Protein AF-A0A812SFW6-F1 (afdb_monomer)

Foldseek 3Di:
DVVVVVVVVVVVVVVLVVLLVVLVVVLVVLCVVVVPVPLVCVLVVVLVVLLVVVLVCLVVDPPAAPVGPVVQDVLCDPVNVVVVPDPDDPVVSSVVSVVCVVVCVVVVPDRPDHSPCLQCVSSLSSLLSSLVSLLVSLVVVVVPCPPDDPPPPPPVSVVVNVVSVVVNVCSVCCSPVVSVVVVVVVCVVVVVVVVVVVVVVVVVVVVVVVVVVVVVPPDDDDDDDDDDDDDDDDDDDDDDDDDDDDDDDDDDDPPDDDDDDDDDDDDDDDPPVVVVVVVVVVVVVVVVVVVVVVVVVVVVVVVVVVVVVVVVVVVVVVVVVVVVVVD

pLDDT: mean 72.88, std 20.18, range [28.44, 98.19]

Structure (mmCIF, N/CA/C/O backbone):
data_AF-A0A812SFW6-F1
#
_entry.id   AF-A0A812SFW6-F1
#
loop_
_atom_site.group_PDB
_atom_site.id
_atom_site.type_symbol
_atom_site.label_atom_id
_atom_site.label_alt_id
_atom_site.label_comp_id
_atom_site.label_asym_id
_atom_site.label_entity_id
_atom_site.label_seq_id
_atom_site.pdbx_PDB_ins_code
_atom_site.Cartn_x
_atom_site.Cartn_y
_atom_site.Cartn_z
_atom_site.occupancy
_atom_site.B_iso_or_equiv
_atom_site.auth_seq_id
_atom_site.auth_comp_id
_atom_site.auth_asym_id
_atom_site.auth_atom_id
_atom_site.pdbx_PDB_model_num
ATOM 1 N N . CYS A 1 1 ? 31.802 -15.685 15.027 1.00 54.44 1 CYS A N 1
ATOM 2 C CA . CYS A 1 1 ? 30.682 -14.736 15.221 1.00 54.44 1 CYS A CA 1
ATOM 3 C C . CYS A 1 1 ? 29.589 -14.791 14.151 1.00 54.44 1 CYS A C 1
ATOM 5 O O . CYS A 1 1 ? 28.434 -14.808 14.537 1.00 54.44 1 CYS A O 1
ATOM 7 N N . PHE A 1 2 ? 29.881 -14.867 12.845 1.00 50.28 2 PHE A N 1
ATOM 8 C CA . PHE A 1 2 ? 28.844 -14.737 11.796 1.00 50.28 2 PHE A CA 1
ATOM 9 C C . PHE A 1 2 ? 27.741 -15.818 11.752 1.00 50.28 2 PHE A C 1
ATOM 11 O O . PHE A 1 2 ? 26.668 -15.566 11.216 1.00 50.28 2 PHE A O 1
ATOM 18 N N . ARG A 1 3 ? 27.956 -17.006 12.333 1.00 56.44 3 ARG A N 1
ATOM 19 C CA . ARG A 1 3 ? 26.978 -18.111 12.269 1.00 56.44 3 ARG A CA 1
ATOM 20 C C . ARG A 1 3 ? 25.732 -17.894 13.140 1.00 56.44 3 ARG A C 1
ATOM 22 O O . ARG A 1 3 ? 24.689 -18.441 12.814 1.00 56.44 3 ARG A O 1
ATOM 29 N N . TRP A 1 4 ? 25.833 -17.086 14.200 1.00 59.09 4 TRP A N 1
ATOM 30 C CA . TRP A 1 4 ? 24.703 -16.785 15.089 1.00 59.09 4 TRP A CA 1
ATOM 31 C C . TRP A 1 4 ? 23.734 -15.773 14.465 1.00 59.09 4 TRP A C 1
ATOM 33 O O . TRP A 1 4 ? 22.535 -16.022 14.467 1.00 59.09 4 TRP A O 1
ATOM 43 N N . LEU A 1 5 ? 24.241 -14.735 13.783 1.00 57.53 5 LEU A N 1
ATOM 44 C CA . LEU A 1 5 ? 23.380 -13.788 13.056 1.00 57.53 5 LEU A CA 1
ATOM 45 C C . LEU A 1 5 ? 22.559 -14.453 11.940 1.00 57.53 5 LEU A C 1
ATOM 47 O O . LEU A 1 5 ? 21.452 -14.015 11.655 1.00 57.53 5 LEU A O 1
ATOM 51 N N . SER A 1 6 ? 23.064 -15.521 11.314 1.00 65.69 6 SER A N 1
ATOM 52 C CA . SER A 1 6 ? 22.328 -16.203 10.242 1.00 65.69 6 SER A CA 1
ATOM 53 C C . SER A 1 6 ? 21.094 -16.966 10.738 1.00 65.69 6 SER A C 1
ATOM 55 O O . SER A 1 6 ? 20.189 -17.202 9.940 1.00 65.69 6 SER A O 1
ATOM 57 N N . SER A 1 7 ? 21.050 -17.369 12.014 1.00 76.00 7 SER A N 1
ATOM 58 C CA . SER A 1 7 ? 19.894 -18.080 12.578 1.00 76.00 7 SER A CA 1
ATOM 59 C C . SER A 1 7 ? 18.744 -17.120 12.898 1.00 76.00 7 SER A C 1
ATOM 61 O O . SER A 1 7 ? 17.580 -17.459 12.689 1.00 76.00 7 SER A O 1
ATOM 63 N N . ASP A 1 8 ? 19.064 -15.900 13.335 1.00 77.75 8 ASP A N 1
ATOM 64 C CA . ASP A 1 8 ? 18.063 -14.909 13.746 1.00 77.75 8 ASP A CA 1
ATOM 65 C C . ASP A 1 8 ? 17.298 -14.311 12.554 1.00 77.75 8 ASP A C 1
ATOM 67 O O . ASP A 1 8 ? 16.095 -14.056 12.644 1.00 77.75 8 ASP A O 1
ATOM 71 N N . VAL A 1 9 ? 17.955 -14.155 11.397 1.00 76.00 9 VAL A N 1
ATOM 72 C CA . VAL A 1 9 ? 17.322 -13.605 10.180 1.00 76.00 9 VAL A CA 1
ATOM 73 C C . VAL A 1 9 ? 16.215 -14.528 9.649 1.00 76.00 9 VAL A C 1
ATOM 75 O O . VAL A 1 9 ? 15.173 -14.053 9.186 1.00 76.00 9 VAL A O 1
ATOM 78 N N . GLY A 1 10 ? 16.403 -15.848 9.754 1.00 80.44 10 GLY A N 1
ATOM 79 C CA . GLY A 1 10 ? 15.396 -16.830 9.343 1.00 80.44 10 GLY A CA 1
ATOM 80 C C . GLY A 1 10 ? 14.146 -16.781 10.221 1.00 80.44 10 GLY A C 1
ATOM 81 O O . GLY A 1 10 ? 13.030 -16.745 9.707 1.00 80.44 10 GLY A O 1
ATOM 82 N N . PHE A 1 11 ? 14.328 -16.705 11.542 1.00 85.19 11 PHE A N 1
ATOM 83 C CA . PHE A 1 11 ? 13.218 -16.622 12.491 1.00 85.19 11 PHE A CA 1
ATOM 84 C C . PHE A 1 11 ? 12.404 -15.331 12.330 1.00 85.19 11 PHE A C 1
ATOM 86 O O . PHE A 1 11 ? 11.176 -15.385 12.276 1.00 85.19 11 PHE A O 1
ATOM 93 N N . MET A 1 12 ? 13.071 -14.182 12.173 1.00 79.94 12 MET A N 1
ATOM 94 C CA . MET A 1 12 ? 12.387 -12.903 11.944 1.00 79.94 12 MET A CA 1
ATOM 95 C C . MET A 1 12 ? 11.563 -12.910 10.654 1.00 79.94 12 MET A C 1
ATOM 97 O O . MET A 1 12 ? 10.435 -12.421 10.647 1.00 79.94 12 MET A O 1
ATOM 101 N N . SER A 1 13 ? 12.090 -13.510 9.583 1.00 78.25 13 SER A N 1
ATOM 102 C CA . SER A 1 13 ? 11.366 -13.636 8.312 1.00 78.25 13 SER A CA 1
ATOM 103 C C . SER A 1 13 ? 10.102 -14.489 8.467 1.00 78.25 13 SER A C 1
ATOM 105 O O . SER A 1 13 ? 9.033 -14.079 8.026 1.00 78.25 13 SER A O 1
ATOM 107 N N . LEU A 1 14 ? 10.193 -15.622 9.175 1.00 83.62 14 LEU A N 1
ATOM 108 C CA . LEU A 1 14 ? 9.039 -16.486 9.457 1.00 83.62 14 LEU A CA 1
ATOM 109 C C . LEU A 1 14 ? 7.979 -15.789 10.318 1.00 83.62 14 LEU A C 1
ATOM 111 O O . LEU A 1 14 ? 6.783 -15.965 10.085 1.00 83.62 14 LEU A O 1
ATOM 115 N N . LEU A 1 15 ? 8.399 -14.990 11.304 1.00 85.31 15 LEU A N 1
ATOM 116 C CA . LEU A 1 15 ? 7.479 -14.190 12.112 1.00 85.31 15 LEU A CA 1
ATOM 117 C C . LEU A 1 15 ? 6.770 -13.125 11.275 1.00 85.31 15 LEU A C 1
ATOM 119 O O . LEU A 1 15 ? 5.558 -12.974 11.393 1.00 85.31 15 LEU A O 1
ATOM 123 N N . LEU A 1 16 ? 7.499 -12.409 10.418 1.00 81.12 16 LEU A N 1
ATOM 124 C CA . LEU A 1 16 ? 6.936 -11.398 9.519 1.00 81.12 16 LEU A CA 1
ATOM 125 C C . LEU A 1 16 ? 5.920 -12.001 8.545 1.00 81.12 16 LEU A C 1
ATOM 127 O O . LEU A 1 16 ? 4.848 -11.424 8.356 1.00 81.12 16 LEU A O 1
ATOM 131 N N . GLU A 1 17 ? 6.230 -13.163 7.969 1.00 82.62 17 GLU A N 1
ATOM 132 C CA . GLU A 1 17 ? 5.304 -13.923 7.122 1.00 82.62 17 GLU A CA 1
ATOM 133 C C . GLU A 1 17 ? 4.052 -14.325 7.912 1.00 82.62 17 GLU A C 1
ATOM 135 O O . GLU A 1 17 ? 2.937 -14.010 7.504 1.00 82.62 17 GLU A O 1
ATOM 140 N N . SER A 1 18 ? 4.232 -14.902 9.104 1.00 85.81 18 SER A N 1
ATOM 141 C CA . SER A 1 18 ? 3.118 -15.334 9.959 1.00 85.81 18 SER A CA 1
ATOM 142 C C . SER A 1 18 ? 2.209 -14.170 10.364 1.00 85.81 18 SER A C 1
ATOM 144 O O . SER A 1 18 ? 0.987 -14.286 10.337 1.00 85.81 18 SER A O 1
ATOM 146 N N . ILE A 1 19 ? 2.789 -13.024 10.726 1.00 85.31 19 ILE A N 1
ATOM 147 C CA . ILE A 1 19 ? 2.032 -11.822 11.089 1.00 85.31 19 ILE A CA 1
ATOM 148 C C . ILE A 1 19 ? 1.259 -11.290 9.883 1.00 85.31 19 ILE A C 1
ATOM 150 O O . ILE A 1 19 ? 0.089 -10.937 10.021 1.00 85.31 19 ILE A O 1
ATOM 154 N N . THR A 1 20 ? 1.903 -11.244 8.715 1.00 84.69 20 THR A N 1
ATOM 155 C CA . THR A 1 20 ? 1.286 -10.774 7.466 1.00 84.69 20 THR A CA 1
ATOM 156 C C . THR A 1 20 ? 0.088 -11.639 7.074 1.00 84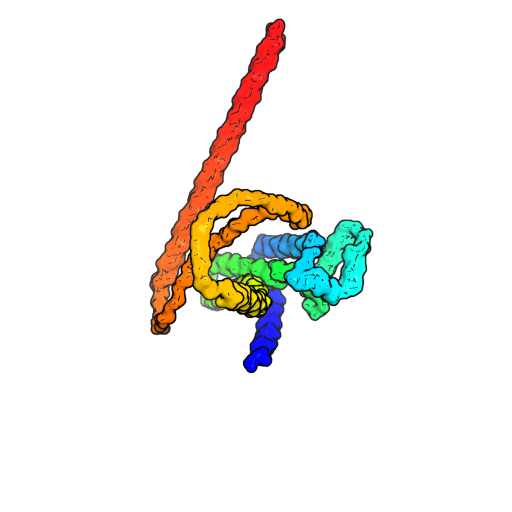.69 20 THR A C 1
ATOM 158 O O . THR A 1 20 ? -0.888 -11.106 6.556 1.00 84.69 20 THR A O 1
ATOM 161 N N . ASP A 1 21 ? 0.110 -12.936 7.385 1.00 85.38 21 ASP A N 1
ATOM 162 C CA . ASP A 1 21 ? -1.004 -13.852 7.118 1.00 85.38 21 ASP A CA 1
ATOM 163 C C . ASP A 1 21 ? -2.145 -13.732 8.148 1.00 85.38 21 ASP A C 1
ATOM 165 O O . ASP A 1 21 ? -3.320 -13.884 7.807 1.00 85.38 21 ASP A O 1
ATOM 169 N N . ILE A 1 22 ? -1.831 -13.430 9.413 1.00 87.50 22 ILE A N 1
ATOM 170 C CA . ILE A 1 22 ? -2.829 -13.287 10.489 1.00 87.50 22 ILE A CA 1
ATOM 171 C C . ILE A 1 22 ? -3.571 -11.943 10.399 1.00 87.50 22 ILE A C 1
ATOM 173 O O . ILE A 1 22 ? -4.757 -11.853 10.731 1.00 87.50 22 ILE A O 1
ATOM 177 N N . LEU A 1 23 ? -2.895 -10.889 9.938 1.00 88.69 23 LEU A N 1
ATOM 178 C CA . LEU A 1 23 ? -3.424 -9.524 9.910 1.00 88.69 23 LEU A CA 1
ATOM 179 C C . LEU A 1 23 ? -4.750 -9.370 9.129 1.00 88.69 23 LEU A C 1
ATOM 181 O O . LEU A 1 23 ? -5.683 -8.768 9.669 1.00 88.69 23 LEU A O 1
ATOM 185 N N . PRO A 1 24 ? -4.891 -9.912 7.900 1.00 89.06 24 PRO A N 1
ATOM 186 C CA . PRO A 1 24 ? -6.129 -9.827 7.132 1.00 89.06 24 PRO A CA 1
ATOM 187 C C . PRO A 1 24 ? -7.282 -10.550 7.829 1.00 89.06 24 PRO A C 1
ATOM 189 O O . PRO A 1 24 ? -8.401 -10.044 7.838 1.00 89.06 24 PRO A O 1
ATOM 192 N N . ILE A 1 25 ? -7.010 -11.696 8.467 1.00 90.19 25 ILE A N 1
ATOM 193 C CA . ILE A 1 25 ? -8.013 -12.485 9.199 1.00 90.19 25 ILE A CA 1
ATOM 194 C C . ILE A 1 25 ? -8.548 -11.678 10.387 1.00 90.19 25 ILE A C 1
ATOM 196 O O . ILE A 1 25 ? -9.761 -11.584 10.581 1.00 90.19 25 ILE A O 1
ATOM 200 N N . LEU A 1 26 ? -7.652 -11.039 11.148 1.00 89.44 26 LEU A N 1
ATOM 201 C CA . LEU A 1 26 ? -8.033 -10.145 12.243 1.00 89.44 26 LEU A CA 1
ATOM 202 C C . LEU A 1 26 ? -8.845 -8.945 11.744 1.00 89.44 26 LEU A C 1
ATOM 204 O O . LEU A 1 26 ? -9.837 -8.575 12.372 1.00 89.44 26 LEU A O 1
ATOM 208 N N . CYS A 1 27 ? -8.458 -8.360 10.607 1.00 90.75 27 CYS A N 1
ATOM 209 C CA . CYS A 1 27 ? -9.175 -7.244 9.994 1.00 90.75 27 CYS A CA 1
ATOM 210 C C . CYS A 1 27 ? -10.600 -7.633 9.591 1.00 90.75 27 CYS A C 1
ATOM 212 O O . CYS A 1 27 ? -11.548 -6.964 9.997 1.00 90.75 27 CYS A O 1
ATOM 214 N N . VAL A 1 28 ? -10.767 -8.755 8.886 1.00 90.31 28 VAL A N 1
ATOM 215 C CA . VAL A 1 28 ? -12.083 -9.294 8.513 1.00 90.31 28 VAL A CA 1
ATOM 216 C C . VAL A 1 28 ? -12.936 -9.545 9.755 1.00 90.31 28 VAL A C 1
ATOM 218 O O . VAL A 1 28 ? -14.089 -9.123 9.796 1.00 90.31 28 VAL A O 1
ATOM 221 N N . GLY A 1 29 ? -12.376 -10.182 10.789 1.00 89.94 29 GLY A N 1
ATOM 222 C CA . GLY A 1 29 ? -13.100 -10.472 12.029 1.00 89.94 29 GLY A CA 1
ATOM 223 C C . GLY A 1 29 ? -13.571 -9.214 12.767 1.00 89.94 29 GLY A C 1
ATOM 224 O O . GLY A 1 29 ? -14.703 -9.170 13.254 1.00 89.94 29 GLY A O 1
ATOM 225 N N . LEU A 1 30 ? -12.735 -8.171 12.819 1.00 88.31 30 LEU A N 1
ATOM 226 C CA . LEU A 1 30 ? -13.084 -6.891 13.444 1.00 88.31 30 LEU A CA 1
ATOM 227 C C . LEU A 1 30 ? -14.126 -6.114 12.639 1.00 88.31 30 LEU A C 1
ATOM 229 O O . LEU A 1 30 ? -15.087 -5.614 13.219 1.00 88.31 30 LEU A O 1
ATOM 233 N N . ILE A 1 31 ? -13.975 -6.058 11.317 1.00 89.88 31 ILE A N 1
ATOM 234 C CA . ILE A 1 31 ? -14.937 -5.405 10.423 1.00 89.88 31 ILE A CA 1
ATOM 235 C C . ILE A 1 31 ? -16.295 -6.110 10.488 1.00 89.88 31 ILE A C 1
ATOM 237 O O . ILE A 1 31 ? -17.324 -5.449 10.608 1.00 89.88 31 ILE A O 1
ATOM 241 N N . TRP A 1 32 ? -16.304 -7.447 10.495 1.00 92.25 32 TRP A N 1
ATOM 242 C CA . TRP A 1 32 ? -17.525 -8.233 10.664 1.00 92.25 32 TRP A CA 1
ATOM 243 C C . TRP A 1 32 ? -18.218 -7.924 11.993 1.00 92.25 32 TRP A C 1
ATOM 245 O O . TRP A 1 32 ? -19.435 -7.762 12.030 1.00 92.25 32 TRP A O 1
ATOM 255 N N . ARG A 1 33 ? -17.455 -7.806 13.090 1.00 88.12 33 ARG A N 1
ATOM 256 C CA . ARG A 1 33 ? -18.008 -7.423 14.398 1.00 88.12 33 ARG A CA 1
ATOM 257 C C . ARG A 1 33 ? -18.564 -6.004 14.429 1.00 88.12 33 ARG A C 1
ATOM 259 O O . ARG A 1 33 ? -19.560 -5.777 15.106 1.00 88.12 33 ARG A O 1
ATOM 266 N N . LEU A 1 34 ? -17.917 -5.068 13.740 1.00 89.75 34 LEU A N 1
ATOM 267 C CA . LEU A 1 34 ? -18.361 -3.677 13.655 1.00 89.75 34 LEU A CA 1
ATOM 268 C C . LEU A 1 34 ? -19.596 -3.505 12.764 1.00 89.75 34 LEU A C 1
ATOM 270 O O . LEU A 1 34 ? -20.343 -2.549 12.947 1.00 89.75 34 LEU A O 1
ATOM 274 N N . GLY A 1 35 ? -19.807 -4.408 11.801 1.00 92.94 35 GLY A N 1
ATOM 275 C CA . GLY A 1 35 ? -20.884 -4.293 10.817 1.00 92.94 35 GLY A CA 1
ATOM 276 C C . GLY A 1 35 ? -20.708 -3.111 9.856 1.00 92.94 35 GLY A C 1
ATOM 277 O O . GLY A 1 35 ? -21.648 -2.753 9.149 1.00 92.94 35 GLY A O 1
ATOM 278 N N . ASP A 1 36 ? -19.521 -2.496 9.816 1.00 92.19 36 ASP A N 1
ATOM 279 C CA . ASP A 1 36 ? -19.244 -1.340 8.968 1.00 92.19 36 ASP A CA 1
ATOM 280 C C . ASP A 1 36 ? -18.756 -1.782 7.579 1.00 92.19 36 ASP A C 1
ATOM 282 O O . ASP A 1 36 ? -17.567 -1.997 7.322 1.00 92.19 36 ASP A O 1
ATOM 286 N N . ILE A 1 37 ? -19.713 -1.903 6.657 1.00 93.69 37 ILE A N 1
ATOM 287 C CA . ILE A 1 37 ? -19.469 -2.251 5.250 1.00 93.69 37 ILE A CA 1
ATOM 288 C C . ILE A 1 37 ? -18.614 -1.180 4.552 1.00 93.69 37 ILE A C 1
ATOM 290 O O . ILE A 1 37 ? -17.894 -1.485 3.599 1.00 93.69 37 ILE A O 1
ATOM 294 N N . ARG A 1 38 ? -18.651 0.078 5.010 1.00 94.25 38 ARG A N 1
ATOM 295 C CA . ARG A 1 38 ? -17.904 1.166 4.374 1.00 94.25 38 ARG A CA 1
ATOM 296 C C . ARG A 1 38 ? -16.406 0.982 4.576 1.00 94.25 38 ARG A C 1
ATOM 298 O O . ARG A 1 38 ? -15.664 1.110 3.602 1.00 94.25 38 ARG A O 1
ATOM 305 N N . LEU A 1 39 ? -15.985 0.636 5.794 1.00 93.12 39 LEU A N 1
ATOM 306 C CA . LEU A 1 39 ? -14.581 0.357 6.095 1.00 93.12 39 LEU A CA 1
ATOM 307 C C . LEU A 1 39 ? -14.078 -0.832 5.264 1.00 93.12 39 LEU A C 1
ATOM 309 O O . LEU A 1 39 ? -13.033 -0.734 4.627 1.00 93.12 39 LEU A O 1
ATOM 313 N N . TRP A 1 40 ? -14.873 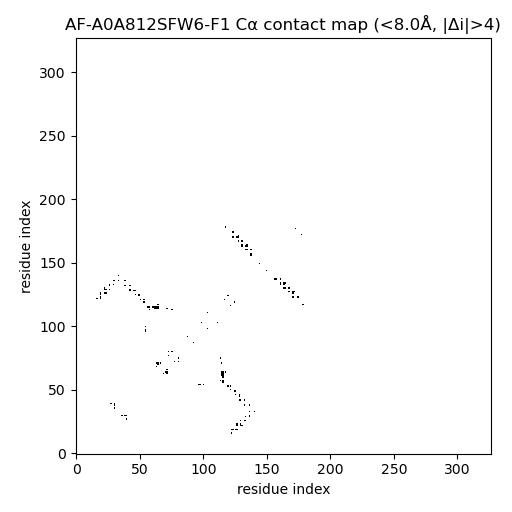-1.906 5.163 1.00 93.44 40 TRP A N 1
ATOM 314 C CA . TRP A 1 40 ? -14.557 -3.056 4.307 1.00 93.44 40 TRP A CA 1
ATOM 315 C C . TRP A 1 40 ? -14.299 -2.657 2.853 1.00 93.44 40 TRP A C 1
ATOM 317 O O . TRP A 1 40 ? -13.267 -3.012 2.277 1.00 93.44 40 TRP A O 1
ATOM 327 N N . CYS A 1 41 ? -15.227 -1.909 2.253 1.00 95.38 41 CYS A N 1
ATOM 328 C CA . CYS A 1 41 ? -15.122 -1.468 0.866 1.00 95.38 41 CYS A CA 1
ATOM 329 C C . CYS A 1 41 ? -13.908 -0.559 0.653 1.00 95.38 41 CYS A C 1
ATOM 331 O O . CYS A 1 41 ? -13.220 -0.697 -0.352 1.00 95.38 41 CYS A O 1
ATOM 333 N N . GLN A 1 42 ? -13.605 0.339 1.595 1.00 95.06 42 GLN A N 1
ATOM 334 C CA . GLN A 1 42 ? -12.432 1.211 1.506 1.00 95.06 42 GLN A CA 1
ATOM 335 C C . GLN A 1 42 ? -11.124 0.416 1.560 1.00 95.06 42 GLN A C 1
ATOM 337 O O . GLN A 1 42 ? -10.270 0.593 0.690 1.00 95.06 42 GLN A O 1
ATOM 342 N N . THR A 1 43 ? -10.984 -0.496 2.526 1.00 93.88 43 THR A N 1
ATOM 343 C CA . THR A 1 43 ? -9.799 -1.353 2.677 1.00 93.88 43 THR A CA 1
ATOM 344 C C . THR A 1 43 ? -9.605 -2.251 1.457 1.00 93.88 43 THR A C 1
ATOM 346 O O . THR A 1 43 ? -8.515 -2.307 0.890 1.00 93.88 43 THR A O 1
ATOM 349 N N . THR A 1 44 ? -10.663 -2.927 1.004 1.00 90.94 44 THR A N 1
ATOM 350 C CA . THR A 1 44 ? -10.594 -3.828 -0.159 1.00 90.94 44 THR A CA 1
ATOM 351 C C . THR A 1 44 ? -10.323 -3.078 -1.457 1.00 90.94 44 THR A C 1
ATOM 353 O O . THR A 1 44 ? -9.492 -3.523 -2.246 1.00 90.94 44 THR A O 1
ATOM 356 N N . PHE A 1 45 ? -10.944 -1.914 -1.662 1.00 91.88 45 PHE A N 1
ATOM 357 C CA . PHE A 1 45 ? -10.693 -1.076 -2.832 1.00 91.88 45 PHE A CA 1
ATOM 358 C C . PHE A 1 45 ? -9.255 -0.548 -2.858 1.00 91.88 45 PHE A C 1
ATOM 360 O O . PHE A 1 45 ? -8.581 -0.644 -3.883 1.00 91.88 45 PHE A O 1
ATOM 367 N N . ALA A 1 46 ? -8.745 -0.054 -1.727 1.00 93.50 46 ALA A N 1
ATOM 368 C CA . ALA A 1 46 ? -7.358 0.389 -1.624 1.00 93.50 46 ALA A CA 1
ATOM 369 C C . ALA A 1 46 ? -6.369 -0.776 -1.827 1.00 93.50 46 ALA A C 1
ATOM 371 O O . ALA A 1 46 ? -5.359 -0.612 -2.511 1.00 93.50 46 ALA A O 1
ATOM 372 N N . GLY A 1 47 ? -6.683 -1.971 -1.315 1.00 90.00 47 GLY A N 1
ATOM 373 C CA . GLY A 1 47 ? -5.892 -3.182 -1.548 1.00 90.00 47 GLY A CA 1
ATOM 374 C C . GLY A 1 47 ? -5.862 -3.584 -3.023 1.00 90.00 47 GLY A C 1
ATOM 375 O O . GLY A 1 47 ? -4.792 -3.858 -3.565 1.00 90.00 47 GLY A O 1
ATOM 376 N N . ALA A 1 48 ? -7.012 -3.547 -3.699 1.00 88.25 48 ALA A N 1
ATOM 377 C CA . ALA A 1 48 ? -7.113 -3.813 -5.132 1.00 88.25 48 ALA A CA 1
ATOM 378 C C . ALA A 1 48 ? -6.312 -2.797 -5.960 1.00 88.25 48 ALA A C 1
ATOM 380 O O . ALA A 1 48 ? -5.603 -3.181 -6.894 1.00 88.25 48 ALA A O 1
ATOM 381 N N . LEU A 1 49 ? -6.363 -1.512 -5.592 1.00 87.38 49 LEU A N 1
ATOM 382 C CA . LEU A 1 49 ? -5.589 -0.463 -6.253 1.00 87.38 49 LEU A CA 1
ATOM 383 C C . LEU A 1 49 ? -4.079 -0.674 -6.071 1.00 87.38 49 LEU A C 1
ATOM 385 O O . LEU A 1 49 ? -3.338 -0.594 -7.047 1.00 87.38 49 LEU A O 1
ATOM 389 N N . LEU A 1 50 ? -3.621 -1.001 -4.856 1.00 87.06 50 LEU A N 1
ATOM 390 C CA . LEU A 1 50 ? -2.210 -1.303 -4.587 1.00 87.06 50 LEU A CA 1
ATOM 391 C C . LEU A 1 50 ? -1.720 -2.523 -5.371 1.00 87.06 50 LEU A C 1
ATOM 393 O O . LEU A 1 50 ? -0.628 -2.484 -5.932 1.00 87.06 50 LEU A O 1
ATOM 397 N N . MET A 1 51 ? -2.529 -3.580 -5.455 1.00 83.06 51 MET A N 1
ATOM 398 C CA . MET A 1 51 ? -2.195 -4.771 -6.242 1.00 83.06 51 MET A CA 1
ATOM 399 C C . MET A 1 51 ? -2.139 -4.479 -7.737 1.00 83.06 51 MET A C 1
ATOM 401 O O . MET A 1 51 ? -1.220 -4.921 -8.421 1.00 83.06 51 MET A O 1
ATOM 405 N N . THR A 1 52 ? -3.072 -3.672 -8.238 1.00 82.19 52 THR A N 1
ATOM 406 C CA . THR A 1 52 ? -3.082 -3.249 -9.642 1.00 82.19 52 THR A CA 1
ATOM 407 C C . THR A 1 52 ? -1.857 -2.397 -9.962 1.00 82.19 52 THR A C 1
ATOM 409 O O . THR A 1 52 ? -1.186 -2.636 -10.962 1.00 82.19 52 THR A O 1
ATOM 412 N N . LEU A 1 53 ? -1.513 -1.442 -9.091 1.00 81.94 53 LEU A N 1
ATOM 413 C CA . LEU A 1 53 ? -0.306 -0.626 -9.228 1.00 81.94 53 LEU A CA 1
ATOM 414 C C . LEU A 1 53 ? 0.961 -1.481 -9.164 1.00 81.94 53 LEU A C 1
ATOM 416 O O . LEU A 1 53 ? 1.861 -1.275 -9.971 1.00 81.94 53 LEU A O 1
ATOM 420 N N . LYS A 1 54 ? 1.026 -2.470 -8.266 1.00 81.69 54 LYS A N 1
ATOM 421 C CA . LYS A 1 54 ? 2.147 -3.416 -8.195 1.00 81.69 54 LYS A CA 1
ATOM 422 C C . LYS A 1 54 ? 2.276 -4.224 -9.485 1.00 81.69 54 LYS A C 1
ATOM 424 O O . LYS A 1 54 ? 3.380 -4.324 -10.014 1.00 81.69 54 LYS A O 1
ATOM 429 N N . GLY A 1 55 ? 1.169 -4.748 -10.011 1.00 77.88 55 GLY A N 1
ATOM 430 C CA . GLY A 1 55 ? 1.145 -5.461 -11.288 1.00 77.88 55 GLY A CA 1
ATOM 431 C C . GLY A 1 55 ? 1.585 -4.568 -12.449 1.00 77.88 55 GLY A C 1
ATOM 432 O O . GLY A 1 55 ? 2.428 -4.966 -13.250 1.00 77.88 55 GLY A O 1
ATOM 433 N N . PHE A 1 56 ? 1.096 -3.325 -12.491 1.00 80.31 56 PHE A N 1
ATOM 434 C CA . PHE A 1 56 ? 1.483 -2.341 -13.500 1.00 80.31 56 PHE A CA 1
ATOM 435 C C . PHE A 1 56 ? 2.966 -1.980 -13.417 1.00 80.31 56 PHE A C 1
ATOM 437 O O . PHE A 1 56 ? 3.637 -1.962 -14.442 1.00 80.31 56 PHE A O 1
ATOM 444 N N . VAL A 1 57 ? 3.501 -1.741 -12.216 1.00 79.12 57 VAL A N 1
ATOM 445 C CA . VAL A 1 57 ? 4.936 -1.505 -12.014 1.00 79.12 57 VAL A CA 1
ATOM 446 C C . VAL A 1 57 ? 5.717 -2.736 -12.452 1.00 79.12 57 VAL A C 1
ATOM 448 O O . VAL A 1 57 ? 6.618 -2.607 -13.264 1.00 79.12 57 VAL A O 1
ATOM 451 N N . SER A 1 58 ? 5.329 -3.941 -12.033 1.00 72.88 58 SER A N 1
ATOM 452 C CA . SER A 1 58 ? 6.002 -5.172 -12.458 1.00 72.88 58 SER A CA 1
ATOM 453 C C . SER A 1 58 ? 5.997 -5.371 -13.977 1.00 72.88 58 SER A C 1
ATOM 455 O O . SER A 1 58 ? 6.927 -5.976 -14.505 1.00 72.88 58 SER A O 1
ATOM 457 N N . TRP A 1 59 ? 4.964 -4.893 -14.672 1.00 74.69 59 TRP A N 1
ATOM 458 C CA . TRP A 1 59 ? 4.868 -4.945 -16.128 1.00 74.69 59 TRP A CA 1
ATOM 459 C C . TRP A 1 59 ? 5.708 -3.855 -16.807 1.00 74.69 59 TRP A C 1
ATOM 461 O O . TRP A 1 59 ? 6.519 -4.151 -17.681 1.00 74.69 59 TRP A O 1
ATOM 471 N N . ALA A 1 60 ? 5.549 -2.601 -16.382 1.00 73.38 60 ALA A N 1
ATOM 472 C CA . ALA A 1 60 ? 6.232 -1.444 -16.956 1.00 73.38 60 ALA A CA 1
ATOM 473 C C . ALA A 1 60 ? 7.736 -1.440 -16.647 1.00 73.38 60 ALA A C 1
ATOM 475 O O . ALA A 1 60 ? 8.543 -0.939 -17.429 1.00 73.38 60 ALA A O 1
ATOM 476 N N . THR A 1 61 ? 8.124 -2.006 -15.505 1.00 62.94 61 THR A N 1
ATOM 477 C CA . THR A 1 61 ? 9.503 -2.070 -15.043 1.00 62.94 61 THR A CA 1
ATOM 478 C C . THR A 1 61 ? 10.015 -3.501 -15.108 1.00 62.94 61 THR A C 1
ATOM 480 O O . THR A 1 61 ? 10.238 -4.148 -14.085 1.00 62.94 61 THR A O 1
ATOM 483 N N . VAL A 1 62 ? 10.372 -3.954 -16.312 1.00 64.06 62 VAL A N 1
ATOM 484 C CA . VAL A 1 62 ? 11.500 -4.895 -16.461 1.00 64.06 62 VAL A CA 1
ATOM 485 C C . VAL A 1 62 ? 12.796 -4.119 -16.174 1.00 64.06 62 VAL A C 1
ATOM 487 O O . VAL A 1 62 ? 13.698 -4.007 -17.000 1.00 64.06 62 VAL A O 1
ATOM 490 N N . VAL A 1 63 ? 12.854 -3.467 -15.013 1.00 62.22 63 VAL A N 1
ATOM 491 C CA . VAL A 1 63 ? 14.020 -2.717 -14.570 1.00 62.22 63 VAL A CA 1
ATOM 492 C C . VAL A 1 63 ? 14.955 -3.740 -13.942 1.00 62.22 63 VAL A C 1
ATOM 494 O O . VAL A 1 63 ? 14.520 -4.525 -13.092 1.00 62.22 63 VAL A O 1
ATOM 497 N N . PRO A 1 64 ? 16.218 -3.804 -14.388 1.00 63.44 64 PRO A N 1
ATOM 498 C CA . PRO A 1 64 ? 17.183 -4.687 -13.766 1.00 63.44 64 PRO A CA 1
ATOM 499 C C . PRO A 1 64 ? 17.286 -4.337 -12.279 1.00 63.44 64 PRO A C 1
ATOM 501 O O . PRO A 1 64 ? 17.402 -3.167 -11.920 1.00 63.44 64 PRO A O 1
ATOM 504 N N . ASP A 1 65 ? 17.239 -5.367 -11.434 1.00 67.62 65 ASP A N 1
ATOM 505 C CA . ASP A 1 65 ? 17.508 -5.259 -9.998 1.00 67.62 65 ASP A CA 1
ATOM 506 C C . ASP A 1 65 ? 18.861 -4.547 -9.770 1.00 67.62 65 ASP A C 1
ATOM 508 O O . ASP A 1 65 ? 19.690 -4.470 -10.682 1.00 67.62 65 ASP A O 1
ATOM 512 N N . ALA A 1 66 ? 19.149 -4.078 -8.555 1.00 71.69 66 ALA A N 1
ATOM 513 C CA . ALA A 1 66 ? 20.444 -3.468 -8.225 1.00 71.69 66 ALA A CA 1
ATOM 514 C C . ALA A 1 66 ? 21.635 -4.407 -8.529 1.00 71.69 66 ALA A C 1
ATOM 516 O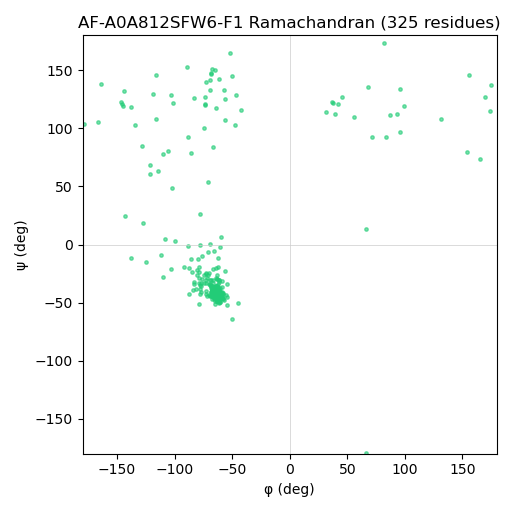 O . ALA A 1 66 ? 22.750 -3.958 -8.781 1.00 71.69 66 ALA A O 1
ATOM 517 N N . GLN A 1 67 ? 21.380 -5.718 -8.576 1.00 75.44 67 GLN A N 1
ATOM 518 C CA . GLN A 1 67 ? 22.331 -6.765 -8.972 1.00 75.44 67 GLN A CA 1
ATOM 519 C C . GLN A 1 67 ? 22.534 -6.886 -10.500 1.00 75.44 67 GLN A C 1
ATOM 521 O O . GLN A 1 67 ? 23.299 -7.728 -10.975 1.00 75.44 67 GLN A O 1
ATOM 526 N N . GLY A 1 68 ? 21.850 -6.059 -11.289 1.00 81.62 68 GLY A N 1
ATOM 527 C CA . GLY A 1 68 ? 21.913 -6.018 -12.742 1.00 81.62 68 GLY A CA 1
ATOM 528 C C . GLY A 1 68 ? 21.044 -7.063 -13.450 1.00 81.62 68 GLY A C 1
ATOM 529 O O . GLY A 1 68 ? 20.456 -7.976 -12.865 1.00 81.62 68 GLY A O 1
ATOM 530 N N . TRP A 1 69 ? 20.987 -6.945 -14.779 1.00 82.38 69 TRP A N 1
ATOM 531 C CA . TRP A 1 69 ? 20.152 -7.796 -15.636 1.00 82.38 69 TRP A CA 1
ATOM 532 C C . TRP A 1 69 ? 20.562 -9.274 -15.614 1.00 82.38 69 TRP A C 1
ATOM 534 O O . TRP A 1 69 ? 19.720 -10.150 -15.781 1.00 82.38 69 TRP A O 1
ATOM 544 N N . LYS A 1 70 ? 21.847 -9.571 -15.379 1.00 86.75 70 LYS A N 1
ATOM 545 C CA . LYS A 1 70 ? 22.360 -10.949 -15.359 1.00 86.75 70 LYS A CA 1
ATOM 546 C C . LYS A 1 70 ? 21.760 -11.761 -14.208 1.00 86.75 70 LYS A C 1
ATOM 548 O O . LYS A 1 70 ? 21.170 -12.803 -14.462 1.00 86.75 70 LYS A O 1
ATOM 553 N N . ALA A 1 71 ? 21.812 -11.232 -12.984 1.00 82.94 71 ALA A N 1
ATOM 554 C CA . ALA A 1 71 ? 21.191 -11.867 -11.823 1.00 82.94 71 ALA A CA 1
ATOM 555 C C . ALA A 1 71 ? 19.673 -12.015 -12.006 1.00 82.94 71 ALA A C 1
ATOM 557 O O . ALA A 1 71 ? 19.096 -13.037 -11.640 1.00 82.94 71 ALA A O 1
ATOM 558 N N . CYS A 1 72 ? 19.027 -11.024 -12.632 1.00 81.44 72 CYS A N 1
ATOM 559 C CA . CYS A 1 72 ? 17.607 -11.115 -12.949 1.00 81.44 72 CYS A CA 1
ATOM 560 C C . CYS A 1 72 ? 17.295 -12.274 -13.912 1.00 81.44 72 CYS A C 1
ATOM 562 O O . CYS A 1 72 ? 16.400 -13.067 -13.630 1.00 81.44 72 CYS A O 1
ATOM 564 N N . LYS A 1 73 ? 18.061 -12.431 -15.003 1.00 85.56 73 LYS A N 1
ATOM 565 C CA . LYS A 1 73 ? 17.911 -13.564 -15.934 1.00 85.56 73 LYS A CA 1
ATOM 566 C C . LYS A 1 73 ? 18.109 -14.911 -15.252 1.00 85.56 73 LYS A C 1
ATOM 568 O O . LYS A 1 73 ? 17.319 -15.821 -15.486 1.00 85.56 73 LYS A O 1
ATOM 573 N N . ASP A 1 74 ? 19.136 -15.018 -14.413 1.00 87.75 74 ASP A N 1
ATOM 574 C CA . ASP A 1 74 ? 19.454 -16.261 -13.708 1.00 87.75 74 ASP A CA 1
ATOM 575 C C . ASP A 1 74 ? 18.307 -16.671 -12.766 1.00 87.75 74 ASP A C 1
ATOM 577 O O . ASP A 1 74 ? 18.005 -17.856 -12.634 1.00 87.75 74 ASP A O 1
ATOM 581 N N . ARG A 1 75 ? 17.604 -15.696 -12.170 1.00 81.25 75 ARG A N 1
ATOM 582 C CA . ARG A 1 75 ? 16.423 -15.930 -11.318 1.00 81.25 75 ARG A CA 1
ATOM 583 C C . ARG A 1 75 ? 15.148 -16.220 -12.107 1.00 81.25 75 ARG A C 1
ATOM 585 O O . ARG A 1 75 ? 14.352 -17.046 -11.671 1.00 81.25 75 ARG A O 1
ATOM 592 N N . LEU A 1 76 ? 14.944 -15.539 -13.236 1.00 82.25 76 LEU A N 1
ATOM 593 C CA . LEU A 1 76 ? 13.785 -15.748 -14.111 1.00 82.25 76 LEU A CA 1
ATOM 594 C C . LEU A 1 76 ? 13.813 -17.133 -14.771 1.00 82.25 76 LEU A C 1
ATOM 596 O O . LEU A 1 76 ? 12.764 -17.705 -15.071 1.00 82.25 76 LEU A O 1
ATOM 600 N N . GLY A 1 77 ? 15.016 -17.657 -15.011 1.00 89.38 77 GLY A N 1
ATOM 601 C CA . GLY A 1 77 ? 15.220 -18.879 -15.771 1.00 89.38 77 GLY A CA 1
ATOM 602 C C . GLY A 1 77 ? 14.816 -18.731 -17.242 1.00 89.38 77 GLY A C 1
ATOM 603 O O . GLY A 1 77 ? 14.379 -17.678 -17.714 1.00 89.38 77 GLY A O 1
ATOM 604 N N . ILE A 1 78 ? 14.975 -19.821 -17.991 1.00 89.31 78 ILE A N 1
ATOM 605 C CA . ILE A 1 78 ? 14.680 -19.855 -19.431 1.00 89.31 78 ILE A CA 1
ATOM 606 C C . ILE A 1 78 ? 13.173 -19.697 -19.682 1.00 89.31 78 ILE A C 1
ATOM 608 O O . ILE A 1 78 ? 12.779 -18.983 -20.603 1.00 89.31 78 ILE A O 1
ATOM 612 N N . ASP A 1 79 ? 12.334 -20.298 -18.835 1.00 85.12 79 ASP A N 1
ATOM 613 C CA . ASP A 1 79 ? 10.874 -20.250 -18.974 1.00 85.12 79 ASP A CA 1
ATOM 614 C C . ASP A 1 79 ? 10.319 -18.836 -18.773 1.00 85.12 79 ASP A C 1
ATOM 616 O O . ASP A 1 79 ? 9.498 -18.376 -19.567 1.00 85.12 79 ASP A O 1
ATOM 620 N N . GLY A 1 80 ? 10.806 -18.114 -17.756 1.00 82.38 80 GLY A N 1
ATOM 621 C CA . GLY A 1 80 ? 10.412 -16.726 -17.520 1.00 82.38 80 GLY A CA 1
ATOM 622 C C . GLY A 1 80 ? 10.857 -15.813 -18.661 1.00 82.38 80 GLY A C 1
ATOM 623 O O . GLY A 1 80 ? 10.090 -14.977 -19.127 1.00 82.38 80 GLY A O 1
ATOM 624 N N . LEU A 1 81 ? 12.069 -16.018 -19.186 1.00 86.12 81 LEU A N 1
ATOM 625 C CA . LEU A 1 81 ? 12.556 -15.271 -20.348 1.00 86.12 81 LEU A CA 1
ATOM 626 C C . LEU A 1 81 ? 11.744 -15.541 -21.618 1.00 86.12 81 LEU A C 1
ATOM 628 O O . LEU A 1 81 ? 11.568 -14.625 -22.421 1.00 86.12 81 LEU A O 1
ATOM 632 N N . ARG A 1 82 ? 11.263 -16.774 -21.815 1.00 88.69 82 ARG A N 1
ATOM 633 C CA . ARG A 1 82 ? 10.397 -17.111 -22.950 1.00 88.69 82 ARG A CA 1
ATOM 634 C C . ARG A 1 82 ? 9.041 -16.422 -22.825 1.00 88.69 82 ARG A C 1
ATOM 636 O O . ARG A 1 82 ? 8.585 -15.846 -23.804 1.00 88.69 82 ARG A O 1
ATOM 643 N N . TYR A 1 83 ? 8.471 -16.397 -21.621 1.00 83.44 83 TYR A N 1
ATOM 644 C CA . TYR A 1 83 ? 7.207 -15.715 -21.342 1.00 83.44 83 TYR A CA 1
ATOM 645 C C . TYR A 1 83 ? 7.235 -14.227 -21.739 1.00 83.44 83 TYR A C 1
ATOM 647 O O . TYR A 1 83 ? 6.309 -13.759 -22.386 1.00 83.44 83 TYR A O 1
ATOM 655 N N . PHE A 1 84 ? 8.321 -13.501 -21.439 1.00 81.25 84 PHE A N 1
ATOM 656 C CA . PHE A 1 84 ? 8.452 -12.079 -21.809 1.00 81.25 84 PHE A CA 1
ATOM 657 C C . PHE A 1 84 ? 8.853 -11.822 -23.271 1.00 81.25 84 PHE A C 1
ATOM 659 O O . PHE A 1 84 ? 8.815 -10.677 -23.710 1.00 81.25 84 PHE A O 1
ATOM 666 N N . ARG A 1 85 ? 9.287 -12.845 -24.019 1.00 86.44 85 ARG A N 1
ATOM 667 C CA . ARG A 1 85 ? 9.658 -12.713 -25.441 1.00 86.44 85 ARG A CA 1
ATOM 668 C C . ARG A 1 85 ? 8.510 -12.991 -26.400 1.00 86.44 85 ARG A C 1
ATOM 670 O O . ARG A 1 85 ? 8.628 -12.646 -27.570 1.00 86.44 85 ARG A O 1
ATOM 677 N N . GLU A 1 86 ? 7.468 -13.677 -25.948 1.00 89.38 86 GLU A N 1
ATOM 678 C CA . GLU A 1 86 ? 6.298 -13.939 -26.776 1.00 89.38 86 GLU A CA 1
ATOM 679 C C . GLU A 1 86 ? 5.483 -12.645 -26.913 1.00 89.38 86 GLU A C 1
ATOM 681 O O . GLU A 1 86 ? 5.037 -12.083 -25.912 1.00 89.38 86 GLU A O 1
ATOM 686 N N . ASP A 1 87 ? 5.286 -12.181 -28.151 1.00 86.19 87 ASP A N 1
ATOM 687 C CA . ASP A 1 87 ? 4.391 -11.066 -28.475 1.00 86.19 87 ASP A CA 1
ATOM 688 C C . ASP A 1 87 ? 2.941 -11.486 -28.197 1.00 86.19 87 ASP A C 1
ATOM 690 O O . ASP A 1 87 ? 2.217 -11.968 -29.069 1.00 86.19 87 ASP A O 1
ATOM 694 N N . ARG A 1 88 ? 2.526 -11.364 -26.936 1.00 86.12 88 ARG A N 1
ATOM 695 C CA . ARG A 1 88 ? 1.147 -11.598 -26.504 1.00 86.12 88 ARG A CA 1
ATOM 696 C C . ARG A 1 88 ? 0.345 -10.310 -26.600 1.00 86.12 88 ARG A C 1
ATOM 698 O O . ARG A 1 88 ? 0.873 -9.207 -26.459 1.00 86.12 88 ARG A O 1
ATOM 705 N N . LEU A 1 89 ? -0.961 -10.446 -26.798 1.00 91.62 89 LEU A N 1
ATOM 706 C CA . LEU A 1 89 ? -1.860 -9.307 -26.686 1.00 91.62 89 LEU A CA 1
ATOM 707 C C . LEU A 1 89 ? -1.794 -8.754 -25.256 1.00 91.62 89 LEU A C 1
ATOM 709 O O . LEU A 1 89 ? -1.708 -9.503 -24.283 1.00 91.62 89 LEU A O 1
ATOM 713 N N . VAL A 1 90 ? -1.868 -7.429 -25.125 1.00 83.00 90 VAL A N 1
ATOM 714 C CA . VAL A 1 90 ? -1.809 -6.733 -23.827 1.00 83.00 90 VAL A CA 1
ATOM 715 C C . VAL A 1 90 ? -2.872 -7.265 -22.854 1.00 83.00 90 VAL A C 1
ATOM 717 O O . VAL A 1 90 ? -2.611 -7.374 -21.658 1.00 83.00 90 VAL A O 1
ATOM 720 N N . ALA A 1 91 ? -4.043 -7.656 -23.368 1.00 86.00 91 ALA A N 1
ATOM 721 C CA . ALA A 1 91 ? -5.117 -8.254 -22.579 1.00 86.00 91 ALA A CA 1
ATOM 722 C C . ALA A 1 91 ? -4.729 -9.612 -21.966 1.00 86.00 91 ALA A C 1
ATOM 724 O O . ALA A 1 91 ? -4.984 -9.828 -20.782 1.00 86.00 91 ALA A O 1
ATOM 725 N N . ASP A 1 92 ? -4.068 -10.487 -22.730 1.00 87.62 92 ASP A N 1
ATOM 726 C CA . ASP A 1 92 ? -3.622 -11.799 -22.247 1.00 87.62 92 ASP A CA 1
ATOM 727 C C . ASP A 1 92 ? -2.521 -11.643 -21.195 1.00 87.62 92 ASP A C 1
ATOM 729 O O . ASP A 1 92 ? -2.543 -12.318 -20.169 1.00 87.62 92 ASP A O 1
ATOM 733 N N . MET A 1 93 ? -1.603 -10.687 -21.393 1.00 81.00 93 MET A N 1
ATOM 734 C CA . MET A 1 93 ? -0.588 -10.362 -20.386 1.00 81.00 93 MET A CA 1
ATOM 735 C C . MET A 1 93 ? -1.217 -9.864 -19.080 1.00 81.00 93 MET A C 1
ATOM 737 O O . MET A 1 93 ? -0.806 -10.288 -18.003 1.00 81.00 93 MET A O 1
ATOM 741 N N . LEU A 1 94 ? -2.214 -8.977 -19.157 1.00 80.62 94 LEU A N 1
ATOM 742 C CA . LEU A 1 94 ? -2.942 -8.474 -17.986 1.00 80.62 94 LEU A CA 1
ATOM 743 C C . LEU A 1 94 ? -3.689 -9.593 -17.257 1.00 80.62 94 LEU A C 1
ATOM 745 O O . LEU A 1 94 ? -3.634 -9.661 -16.028 1.00 80.62 94 LEU A O 1
ATOM 749 N N . ALA A 1 95 ? -4.357 -10.476 -18.002 1.00 84.44 95 ALA A N 1
ATOM 750 C CA . ALA A 1 95 ? -5.051 -11.627 -17.440 1.00 84.44 95 ALA A CA 1
ATOM 751 C C . ALA A 1 95 ? -4.074 -12.584 -16.743 1.00 84.44 95 ALA A C 1
ATOM 753 O O . ALA A 1 95 ? -4.328 -12.984 -15.608 1.00 84.44 95 ALA A O 1
ATOM 754 N N . ASP A 1 96 ? -2.933 -12.886 -17.367 1.00 82.75 96 ASP A N 1
ATOM 755 C CA . ASP A 1 96 ? -1.897 -13.734 -16.777 1.00 82.75 96 ASP A CA 1
ATOM 756 C C . ASP A 1 96 ? -1.256 -13.086 -15.542 1.00 82.75 96 ASP A C 1
ATOM 758 O O . ASP A 1 96 ? -1.021 -13.780 -14.556 1.00 82.75 96 ASP A O 1
ATOM 762 N N . ILE A 1 97 ? -1.012 -11.769 -15.535 1.00 76.50 97 ILE A N 1
ATOM 763 C CA . ILE A 1 97 ? -0.496 -11.047 -14.357 1.00 76.50 97 ILE A CA 1
ATOM 764 C C . ILE A 1 97 ? -1.498 -11.124 -13.203 1.00 76.50 97 ILE A C 1
ATOM 766 O O . ILE A 1 97 ? -1.118 -11.461 -12.081 1.00 76.50 97 ILE A O 1
ATOM 770 N N . LEU A 1 98 ? -2.782 -10.866 -13.469 1.00 77.44 98 LEU A N 1
ATOM 771 C CA . LEU A 1 98 ? -3.836 -11.002 -12.464 1.00 77.44 98 LEU A CA 1
ATOM 772 C C . LEU A 1 98 ? -3.923 -12.441 -11.947 1.00 77.44 98 LEU A C 1
ATOM 774 O O . LEU A 1 98 ? -4.012 -12.661 -10.740 1.00 77.44 98 LEU A O 1
ATOM 778 N N . LEU A 1 99 ? -3.836 -13.431 -12.838 1.00 82.44 99 LEU A N 1
ATOM 779 C CA . LEU A 1 99 ? -3.849 -14.843 -12.471 1.00 82.44 99 LEU A CA 1
ATOM 780 C C . LEU A 1 99 ? -2.613 -15.226 -11.646 1.00 82.44 99 LEU A C 1
ATOM 782 O O . LEU A 1 99 ? -2.732 -15.993 -10.693 1.00 82.44 99 LEU A O 1
ATOM 786 N N . LEU A 1 100 ? -1.435 -14.700 -11.985 1.00 73.25 100 LEU A N 1
ATOM 787 C CA . LEU A 1 100 ? -0.177 -14.922 -11.272 1.00 73.25 100 LEU A CA 1
ATOM 788 C C . LEU A 1 100 ? -0.186 -14.279 -9.890 1.00 73.25 100 LEU A C 1
ATOM 790 O O . LEU A 1 100 ? 0.346 -14.885 -8.966 1.00 73.25 100 LEU A O 1
ATOM 794 N N . GLU A 1 101 ? -0.811 -13.117 -9.718 1.00 73.19 101 GLU A N 1
ATOM 795 C CA . GLU A 1 101 ? -0.988 -12.489 -8.406 1.00 73.19 101 GLU A CA 1
ATOM 796 C C . GLU A 1 101 ? -2.013 -13.253 -7.560 1.00 73.19 101 GLU A C 1
ATOM 798 O O . GLU A 1 101 ? -1.735 -13.574 -6.406 1.00 73.19 101 GLU A O 1
ATOM 803 N N . VAL A 1 102 ? -3.156 -13.656 -8.129 1.00 73.31 102 VAL A N 1
ATOM 804 C CA . VAL A 1 102 ? -4.162 -14.473 -7.422 1.00 73.31 102 VAL A CA 1
ATOM 805 C C . VAL A 1 102 ? -3.580 -15.833 -7.038 1.00 73.31 102 VAL A C 1
ATOM 807 O O . VAL A 1 102 ? -3.666 -16.266 -5.889 1.00 73.31 102 VAL A O 1
ATOM 810 N N . ARG A 1 103 ? -2.932 -16.519 -7.978 1.00 75.69 103 ARG A N 1
ATOM 811 C CA . ARG A 1 103 ? -2.269 -17.797 -7.714 1.00 75.69 103 ARG A CA 1
ATOM 812 C C . ARG A 1 103 ? -1.088 -17.605 -6.777 1.00 75.69 103 ARG A C 1
ATOM 814 O O . ARG A 1 103 ? -0.860 -18.446 -5.915 1.00 75.69 103 ARG A O 1
ATOM 821 N N . GLY A 1 104 ? -0.367 -16.500 -6.931 1.00 66.88 104 GLY A N 1
ATOM 822 C CA . GLY A 1 104 ? 0.678 -16.046 -6.037 1.00 66.88 104 GLY A CA 1
ATOM 823 C C . GLY A 1 104 ? 0.136 -16.061 -4.628 1.00 66.88 104 GLY A C 1
ATOM 824 O O . GLY A 1 104 ? 0.596 -16.897 -3.856 1.00 66.88 104 GLY A O 1
ATOM 825 N N . PHE A 1 105 ? -0.879 -15.240 -4.349 1.00 65.06 105 PHE A N 1
ATOM 826 C CA . PHE A 1 105 ? -1.589 -15.108 -3.077 1.00 65.06 105 PHE A CA 1
ATOM 827 C C . PHE A 1 105 ? -1.933 -16.463 -2.444 1.00 65.06 105 PHE A C 1
ATOM 829 O O . PHE A 1 105 ? -1.546 -16.705 -1.305 1.00 65.06 105 PHE A O 1
ATOM 836 N N . TRP A 1 106 ? -2.535 -17.384 -3.204 1.00 64.44 106 TRP A N 1
ATOM 837 C CA . TRP A 1 106 ? -2.925 -18.712 -2.709 1.00 64.44 106 TRP A CA 1
ATOM 838 C C . TRP A 1 106 ? -1.762 -19.701 -2.512 1.00 64.44 106 TRP A C 1
ATOM 840 O O . TRP A 1 106 ? -1.800 -20.528 -1.605 1.00 64.44 106 TRP A O 1
ATOM 850 N N . PHE A 1 107 ? -0.711 -19.633 -3.333 1.00 62.22 107 PHE A N 1
ATOM 851 C CA . PHE A 1 107 ? 0.408 -20.583 -3.326 1.00 62.22 107 PHE A CA 1
ATOM 852 C C . PHE A 1 107 ? 1.708 -19.894 -2.905 1.00 62.22 107 PHE A C 1
ATOM 854 O O . PHE A 1 107 ? 2.678 -19.812 -3.663 1.00 62.22 107 PHE A O 1
ATOM 861 N N . ALA A 1 108 ? 1.734 -19.403 -1.666 1.00 52.66 108 ALA A N 1
ATOM 862 C CA . ALA A 1 108 ? 2.731 -18.463 -1.158 1.00 52.66 108 ALA A CA 1
ATOM 863 C C . ALA A 1 108 ? 4.205 -18.893 -1.156 1.00 52.66 108 ALA A C 1
ATOM 865 O O . ALA A 1 108 ? 5.065 -18.098 -0.794 1.00 52.66 108 ALA A O 1
ATOM 866 N N . ARG A 1 109 ? 4.540 -20.116 -1.572 1.00 56.16 109 ARG A N 1
ATOM 867 C CA . ARG A 1 109 ? 5.754 -20.760 -1.067 1.00 56.16 109 ARG A CA 1
ATOM 868 C C . ARG A 1 109 ? 6.914 -20.984 -2.036 1.00 56.16 109 ARG A C 1
ATOM 870 O O . ARG A 1 109 ? 7.965 -21.366 -1.539 1.00 56.16 109 ARG A O 1
ATOM 877 N N . SER A 1 110 ? 6.809 -20.787 -3.361 1.00 51.84 110 SER A N 1
ATOM 878 C CA . SER A 1 110 ? 7.904 -21.289 -4.231 1.00 51.84 110 SER A CA 1
ATOM 879 C C . SER A 1 110 ? 8.438 -20.443 -5.390 1.00 51.84 110 SER A C 1
ATOM 881 O O . SER A 1 110 ? 9.501 -20.800 -5.889 1.00 51.84 110 SER A O 1
ATOM 883 N N . ARG A 1 111 ? 7.824 -19.331 -5.830 1.00 54.72 111 ARG A N 1
ATOM 884 C CA . ARG A 1 111 ? 8.352 -18.576 -7.002 1.00 54.72 111 ARG A CA 1
ATOM 885 C C . ARG A 1 111 ? 8.233 -17.045 -6.939 1.00 54.72 111 ARG A C 1
ATOM 887 O O . ARG A 1 111 ? 8.197 -16.390 -7.972 1.00 54.72 111 ARG A O 1
ATOM 894 N N . ARG A 1 112 ? 8.157 -16.450 -5.747 1.00 51.81 112 ARG A N 1
ATOM 895 C CA . ARG A 1 112 ? 7.762 -15.035 -5.581 1.00 51.81 112 ARG A CA 1
ATOM 896 C C . ARG A 1 112 ? 8.908 -14.052 -5.329 1.00 51.81 112 ARG A C 1
ATOM 898 O O . ARG A 1 112 ? 8.848 -13.280 -4.381 1.00 51.81 112 ARG A O 1
ATOM 905 N N . ARG A 1 113 ? 9.979 -14.079 -6.113 1.00 61.44 113 ARG A N 1
ATOM 906 C CA . ARG A 1 113 ? 10.876 -12.916 -6.100 1.00 61.44 113 ARG A CA 1
ATOM 907 C C . ARG A 1 113 ? 11.116 -12.452 -7.518 1.00 61.44 113 ARG A C 1
ATOM 909 O O . ARG A 1 113 ? 12.081 -12.866 -8.159 1.00 61.44 113 ARG A O 1
ATOM 916 N N . LEU A 1 114 ? 10.190 -11.630 -7.995 1.00 64.56 114 LEU A N 1
ATOM 917 C CA . LEU A 1 114 ? 10.367 -10.898 -9.238 1.00 64.56 114 LEU A CA 1
ATOM 918 C C . LEU A 1 114 ? 11.487 -9.872 -9.027 1.00 64.56 114 LEU A C 1
ATOM 920 O O . LEU A 1 114 ? 11.710 -9.392 -7.915 1.00 64.56 114 LEU A O 1
ATOM 924 N N . CYS A 1 115 ? 12.211 -9.530 -10.091 1.00 65.31 115 CYS A N 1
ATOM 925 C CA . CYS A 1 115 ? 13.353 -8.612 -10.008 1.00 65.31 115 CYS A CA 1
ATOM 926 C C . CYS A 1 115 ? 12.974 -7.191 -9.538 1.00 65.31 115 CYS A C 1
ATOM 928 O O . CYS A 1 115 ? 13.861 -6.418 -9.198 1.00 65.31 115 CYS A O 1
ATOM 930 N N . ALA A 1 116 ? 11.676 -6.868 -9.482 1.00 63.22 116 ALA A N 1
ATOM 931 C CA . ALA A 1 116 ? 11.133 -5.587 -9.030 1.00 63.22 116 ALA A CA 1
ATOM 932 C C . ALA A 1 116 ? 10.601 -5.591 -7.575 1.00 63.22 116 ALA A C 1
ATOM 934 O O . ALA A 1 116 ? 10.082 -4.576 -7.112 1.00 63.22 116 ALA A O 1
ATOM 935 N N . ASP A 1 117 ? 10.716 -6.696 -6.822 1.00 62.59 117 ASP A N 1
ATOM 936 C CA . ASP A 1 117 ? 10.136 -6.805 -5.464 1.00 62.59 117 ASP A CA 1
ATOM 937 C C . ASP A 1 117 ? 10.822 -5.932 -4.391 1.00 62.59 117 ASP A C 1
ATOM 939 O O . ASP A 1 117 ? 10.406 -5.938 -3.233 1.00 62.59 117 ASP A O 1
ATOM 943 N N . THR A 1 118 ? 11.854 -5.160 -4.739 1.00 61.44 118 THR A N 1
ATOM 944 C CA . THR A 1 118 ? 12.658 -4.406 -3.765 1.00 61.44 118 THR A CA 1
ATOM 945 C C . THR A 1 118 ? 11.961 -3.162 -3.210 1.00 61.44 118 THR A C 1
ATOM 947 O O . THR A 1 118 ? 12.250 -2.784 -2.078 1.00 61.44 118 THR A O 1
ATOM 950 N N . MET A 1 119 ? 11.022 -2.545 -3.941 1.00 59.09 119 MET A N 1
ATOM 951 C CA . MET A 1 119 ? 10.301 -1.349 -3.457 1.00 59.09 119 MET A CA 1
ATOM 952 C C . MET A 1 119 ? 8.823 -1.578 -3.132 1.00 59.09 119 MET A C 1
ATOM 954 O O . MET A 1 119 ? 8.282 -0.912 -2.254 1.00 59.09 119 MET A O 1
ATOM 958 N N . PHE A 1 120 ? 8.174 -2.543 -3.783 1.00 66.31 120 PHE A N 1
ATOM 959 C CA . PHE A 1 120 ? 6.773 -2.894 -3.539 1.00 66.31 120 PHE A CA 1
ATOM 960 C C . PHE A 1 120 ? 6.667 -4.361 -3.126 1.00 66.31 120 PHE A C 1
ATOM 962 O O . PHE A 1 120 ? 6.141 -5.192 -3.865 1.00 66.31 120 PHE A O 1
ATOM 969 N N . SER A 1 121 ? 7.161 -4.712 -1.938 1.00 74.44 121 SER A N 1
ATOM 970 C CA . SER A 1 121 ? 6.861 -6.033 -1.382 1.00 74.44 121 SER A CA 1
ATOM 971 C C . SER A 1 121 ? 5.350 -6.125 -1.125 1.00 74.44 121 SER A C 1
ATOM 973 O O . SER A 1 121 ? 4.769 -5.343 -0.367 1.00 74.44 121 SER A O 1
ATOM 975 N N . GLY A 1 122 ? 4.675 -7.052 -1.812 1.00 74.81 122 GLY A N 1
ATOM 976 C CA . GLY A 1 122 ? 3.214 -7.180 -1.738 1.00 74.81 122 GLY A CA 1
ATOM 977 C C . GLY A 1 122 ? 2.729 -7.430 -0.307 1.00 74.81 122 GLY A C 1
ATOM 978 O O . GLY A 1 122 ? 1.736 -6.851 0.122 1.00 74.81 122 GLY A O 1
ATOM 979 N N . GLY A 1 123 ? 3.490 -8.207 0.470 1.00 81.31 123 GLY A N 1
ATOM 980 C CA . GLY A 1 123 ? 3.166 -8.476 1.871 1.00 81.31 123 GLY A CA 1
ATOM 981 C C . GLY A 1 123 ? 3.234 -7.229 2.752 1.00 81.31 123 GLY A C 1
ATOM 982 O O . GLY A 1 123 ? 2.390 -7.038 3.616 1.00 81.31 123 GLY A O 1
ATOM 983 N N . THR A 1 124 ? 4.194 -6.335 2.516 1.00 82.44 124 THR A N 1
ATOM 984 C CA . THR A 1 124 ? 4.410 -5.169 3.386 1.00 82.44 124 THR A CA 1
ATOM 985 C C . THR A 1 124 ? 3.383 -4.080 3.115 1.00 82.44 124 THR A C 1
ATOM 987 O O . THR A 1 124 ? 2.815 -3.525 4.053 1.00 82.44 124 THR A O 1
ATOM 990 N N . SER A 1 125 ? 3.088 -3.825 1.838 1.00 86.06 125 SER A N 1
ATOM 991 C CA . SER A 1 125 ? 2.057 -2.871 1.417 1.00 86.06 125 SER A CA 1
ATOM 992 C C . SER A 1 125 ? 0.663 -3.277 1.905 1.00 86.06 125 SER A C 1
ATOM 994 O O . SER A 1 125 ? -0.042 -2.448 2.483 1.00 86.06 125 SER A O 1
ATOM 996 N N . LEU A 1 126 ? 0.295 -4.558 1.774 1.00 86.81 126 LEU A N 1
ATOM 997 C CA . LEU A 1 126 ? -0.945 -5.081 2.349 1.00 86.81 126 LEU A CA 1
ATOM 998 C C . LEU A 1 126 ? -0.955 -4.994 3.873 1.00 86.81 126 LEU A C 1
ATOM 1000 O O . LEU A 1 126 ? -1.941 -4.535 4.441 1.00 86.81 126 LEU A O 1
ATOM 1004 N N . SER A 1 127 ? 0.128 -5.396 4.541 1.00 87.50 127 SER A N 1
ATOM 1005 C CA . SER A 1 127 ? 0.206 -5.335 6.002 1.00 87.50 127 SER A CA 1
ATOM 1006 C C . SER A 1 127 ? 0.024 -3.913 6.529 1.00 87.50 127 SER A C 1
ATOM 1008 O O . SER A 1 127 ? -0.713 -3.703 7.487 1.00 87.50 127 SER A O 1
ATOM 1010 N N . VAL A 1 128 ? 0.626 -2.911 5.883 1.00 88.00 128 VAL A N 1
ATOM 1011 C CA . VAL A 1 128 ? 0.429 -1.497 6.244 1.00 88.00 128 VAL A CA 1
ATOM 1012 C C . VAL A 1 128 ? -1.025 -1.074 6.040 1.00 88.00 128 VAL A C 1
ATOM 1014 O O . VAL A 1 128 ? -1.598 -0.421 6.915 1.00 88.00 128 VAL A O 1
ATOM 1017 N N . LEU A 1 129 ? -1.641 -1.471 4.926 1.00 91.56 129 LEU A N 1
ATOM 1018 C CA . LEU A 1 129 ? -3.037 -1.166 4.630 1.00 91.56 129 LEU A CA 1
ATOM 1019 C C . LEU A 1 129 ? -3.986 -1.771 5.677 1.00 91.56 129 LEU A C 1
ATOM 1021 O O . LEU A 1 129 ? -4.783 -1.045 6.269 1.00 91.56 129 LEU A O 1
ATOM 1025 N N . PHE A 1 130 ? -3.843 -3.061 5.988 1.00 91.50 130 PHE A N 1
ATOM 1026 C CA . PHE A 1 130 ? -4.660 -3.733 7.001 1.00 91.50 130 PHE A CA 1
ATOM 1027 C C . PHE A 1 130 ? -4.406 -3.186 8.412 1.00 91.50 130 PHE A C 1
ATOM 1029 O O . PHE A 1 130 ? -5.360 -2.971 9.156 1.00 91.50 130 PHE A O 1
ATOM 1036 N N . CYS A 1 131 ? -3.154 -2.887 8.782 1.00 89.62 131 CYS A N 1
ATOM 1037 C CA . CYS A 1 131 ? -2.832 -2.222 10.050 1.00 89.62 131 CYS A CA 1
ATOM 1038 C C . CYS A 1 131 ? -3.520 -0.857 10.166 1.00 89.62 131 CYS A C 1
ATOM 1040 O O . CYS A 1 131 ? -4.022 -0.513 11.236 1.00 89.62 131 CYS A O 1
ATOM 1042 N N . THR A 1 132 ? -3.553 -0.085 9.078 1.00 89.62 132 THR A N 1
ATOM 1043 C CA . THR A 1 132 ? -4.198 1.235 9.050 1.00 89.62 132 THR A CA 1
ATOM 1044 C C . THR A 1 132 ? -5.706 1.096 9.248 1.00 89.62 132 THR A C 1
ATOM 1046 O O . THR A 1 132 ? -6.268 1.753 10.121 1.00 89.62 132 THR A O 1
ATOM 1049 N N . SER A 1 133 ? -6.350 0.164 8.540 1.00 92.38 133 SER A N 1
ATOM 1050 C CA . SER A 1 133 ? -7.784 -0.111 8.708 1.00 92.38 133 SER A CA 1
ATOM 1051 C C . SER A 1 133 ? -8.131 -0.634 10.103 1.00 92.38 133 SER A C 1
ATOM 1053 O O . SER A 1 133 ? -9.150 -0.256 10.674 1.00 92.38 133 SER A O 1
ATOM 1055 N N . LEU A 1 134 ? -7.262 -1.455 10.699 1.00 89.50 134 LEU A N 1
ATOM 1056 C CA . LEU A 1 134 ? -7.399 -1.913 12.083 1.00 89.50 134 LEU A CA 1
ATOM 1057 C C . LEU A 1 134 ? -7.268 -0.760 13.089 1.00 89.50 134 LEU A C 1
ATOM 1059 O O . LEU A 1 134 ? -7.993 -0.725 14.085 1.00 89.50 134 LEU A O 1
ATOM 1063 N N . CYS A 1 135 ? -6.391 0.210 12.820 1.00 89.38 135 CYS A N 1
ATOM 1064 C CA . CYS A 1 135 ? -6.284 1.417 13.635 1.00 89.38 135 CYS A CA 1
ATOM 1065 C C . CYS A 1 135 ? -7.561 2.267 13.541 1.00 89.38 135 CYS A C 1
ATOM 1067 O O . CYS A 1 135 ? -8.076 2.678 14.579 1.00 89.38 135 CYS A O 1
ATOM 1069 N N . GLU A 1 136 ? -8.113 2.486 12.346 1.00 91.19 136 GLU A N 1
ATOM 1070 C CA . GLU A 1 136 ? -9.380 3.215 12.172 1.00 91.19 136 GLU A CA 1
ATOM 1071 C C . GLU A 1 136 ? -10.547 2.510 12.873 1.00 91.19 136 GLU A C 1
ATOM 1073 O O . GLU A 1 136 ? -11.265 3.142 13.650 1.00 91.19 136 GLU A O 1
ATOM 1078 N N . ALA A 1 137 ? -10.667 1.189 12.705 1.00 89.81 137 ALA A N 1
ATOM 1079 C CA . ALA A 1 137 ? -11.647 0.367 13.414 1.00 89.81 137 ALA A CA 1
ATOM 1080 C C . ALA A 1 137 ? -11.540 0.539 14.939 1.00 89.81 137 ALA A C 1
ATOM 1082 O O . ALA A 1 137 ? -12.548 0.728 15.621 1.00 89.81 137 ALA A O 1
ATOM 1083 N N . SER A 1 138 ? -10.316 0.525 15.482 1.00 86.38 138 SER A N 1
ATOM 1084 C CA . SER A 1 138 ? -10.086 0.698 16.922 1.00 86.38 138 SER A CA 1
ATOM 1085 C C . SER A 1 138 ? -10.505 2.081 17.435 1.00 86.38 138 SER A C 1
ATOM 1087 O O . SER A 1 138 ? -11.042 2.192 18.538 1.00 86.38 138 SER A O 1
ATOM 1089 N N . ILE A 1 139 ? -10.315 3.131 16.628 1.00 87.00 139 ILE A N 1
ATOM 1090 C CA . ILE A 1 139 ? -10.737 4.497 16.964 1.00 87.00 139 ILE A CA 1
ATOM 1091 C C . ILE A 1 139 ? -12.266 4.585 16.965 1.00 87.00 139 ILE A C 1
ATOM 1093 O O . ILE A 1 139 ? -12.839 5.148 17.897 1.00 87.00 139 ILE A O 1
ATOM 1097 N N . MET A 1 140 ? -12.931 3.990 15.970 1.00 87.19 140 MET A N 1
ATOM 1098 C CA . MET A 1 140 ? -14.396 3.955 15.905 1.00 87.19 140 MET A CA 1
ATOM 1099 C C . MET A 1 140 ? -14.995 3.228 17.112 1.00 87.19 140 MET A C 1
ATOM 1101 O O . MET A 1 140 ? -15.901 3.760 17.755 1.00 87.19 140 MET A O 1
ATOM 1105 N N . LEU A 1 141 ? -14.433 2.075 17.488 1.00 84.75 141 LEU A N 1
ATOM 1106 C CA . LEU A 1 141 ? -14.830 1.354 18.698 1.00 84.75 141 LEU A CA 1
ATOM 1107 C C . LEU A 1 141 ? -14.658 2.210 19.957 1.00 84.75 141 LEU A C 1
ATOM 1109 O O . LEU A 1 141 ? -15.581 2.297 20.761 1.00 84.75 141 LEU A O 1
ATOM 1113 N N . SER A 1 142 ? -13.512 2.885 20.094 1.00 84.00 142 SER A N 1
ATOM 1114 C CA . SER A 1 142 ? -13.232 3.753 21.243 1.00 84.00 142 SER A CA 1
ATOM 1115 C C . SER A 1 142 ? -14.188 4.947 21.338 1.00 84.00 142 SER A C 1
ATOM 1117 O O . SER A 1 142 ? -14.460 5.419 22.439 1.00 84.00 142 SER A O 1
ATOM 1119 N N . SER A 1 143 ? -14.703 5.436 20.207 1.00 86.62 143 SER A N 1
ATOM 1120 C CA . SER A 1 143 ? -15.682 6.527 20.188 1.00 86.62 143 SER A CA 1
ATOM 1121 C C . SER A 1 143 ? -17.110 6.075 20.527 1.00 86.62 143 SER A C 1
ATOM 1123 O O . SER A 1 143 ? -17.886 6.859 21.070 1.00 86.62 143 SER A O 1
ATOM 1125 N N . GLY A 1 144 ? -17.458 4.816 20.236 1.00 79.44 144 GLY A N 1
ATOM 1126 C CA . GLY A 1 144 ? -18.808 4.275 20.420 1.00 79.44 144 GLY A CA 1
ATOM 1127 C C . GLY A 1 144 ? -19.109 3.757 21.831 1.00 79.44 144 GLY A C 1
ATOM 1128 O O . GLY A 1 144 ? -20.270 3.738 22.240 1.00 79.44 144 GLY A O 1
ATOM 1129 N N . THR A 1 145 ? -18.090 3.376 22.607 1.00 65.50 145 THR A N 1
ATOM 1130 C CA . THR A 1 145 ? -18.255 2.822 23.967 1.00 65.50 145 THR A CA 1
ATOM 1131 C C . THR A 1 145 ? -18.710 3.839 25.014 1.00 65.50 145 THR A C 1
ATOM 1133 O O . THR A 1 145 ? -19.098 3.457 26.113 1.00 65.50 145 THR A O 1
ATOM 1136 N N . SER A 1 146 ? -18.794 5.128 24.672 1.00 68.12 146 SER A N 1
ATOM 1137 C CA . SER A 1 146 ? -19.239 6.170 25.604 1.00 68.12 146 SER A CA 1
ATOM 1138 C C . SER A 1 146 ? -20.713 6.062 26.047 1.00 68.12 146 SER A C 1
ATOM 1140 O O . SER A 1 146 ? -21.124 6.869 26.881 1.00 68.12 146 SER A O 1
ATOM 1142 N N . GLN A 1 147 ? -21.532 5.138 25.514 1.00 58.91 147 GLN A N 1
ATOM 1143 C CA . GLN A 1 147 ? -22.989 5.192 25.727 1.00 58.91 147 GLN A CA 1
ATOM 1144 C C . GLN A 1 147 ? -23.703 3.967 26.318 1.00 58.91 147 GLN A C 1
ATOM 1146 O O . GLN A 1 147 ? -24.832 4.141 26.777 1.00 58.91 147 GLN A O 1
ATOM 1151 N N . ARG A 1 148 ? -23.133 2.756 26.375 1.00 52.84 148 ARG A N 1
ATOM 1152 C CA . ARG A 1 148 ? -23.819 1.604 27.006 1.00 52.84 148 ARG A CA 1
ATOM 1153 C C . ARG A 1 148 ? -22.827 0.661 27.679 1.00 52.84 148 ARG A C 1
ATOM 1155 O O . ARG A 1 148 ? -21.927 0.163 27.020 1.00 52.84 148 ARG A O 1
ATOM 1162 N N . GLY A 1 149 ? -23.028 0.439 28.980 1.00 56.47 149 GLY A N 1
ATOM 1163 C CA . GLY A 1 149 ? -22.118 -0.246 29.901 1.00 56.47 149 GLY A CA 1
ATOM 1164 C C . GLY A 1 149 ? -21.562 -1.576 29.395 1.00 56.47 149 GLY A C 1
ATOM 1165 O O . GLY A 1 149 ? -22.234 -2.603 29.459 1.00 56.47 149 GLY A O 1
ATOM 1166 N N . ALA A 1 150 ? -20.309 -1.539 28.948 1.00 54.56 150 ALA A N 1
ATOM 1167 C CA . ALA A 1 150 ? -19.515 -2.689 28.539 1.00 54.56 150 ALA A CA 1
ATOM 1168 C C . ALA A 1 150 ? -18.234 -2.757 29.391 1.00 54.56 150 ALA A C 1
ATOM 1170 O O . ALA A 1 150 ? -17.123 -2.695 28.883 1.00 54.56 150 ALA A O 1
ATOM 1171 N N . GLU A 1 151 ? -18.405 -2.891 30.708 1.00 68.50 151 GLU A N 1
ATOM 1172 C CA . GLU A 1 151 ? -17.341 -2.737 31.715 1.00 68.50 151 GLU A CA 1
ATOM 1173 C C . GLU A 1 151 ? -16.189 -3.762 31.593 1.00 68.50 151 GLU A C 1
ATOM 1175 O O . GLU A 1 151 ? -15.084 -3.506 32.059 1.00 68.50 151 GLU A O 1
ATOM 1180 N N . GLU A 1 152 ? -16.392 -4.897 30.911 1.00 64.88 152 GLU A N 1
ATOM 1181 C CA . GLU A 1 152 ? -15.375 -5.960 30.793 1.00 64.88 152 GLU A CA 1
ATOM 1182 C C . GLU A 1 152 ? -14.634 -6.005 29.442 1.00 64.88 152 GLU A C 1
ATOM 1184 O O . GLU A 1 152 ? -13.520 -6.523 29.363 1.00 64.88 152 GLU A O 1
ATOM 1189 N N . ALA A 1 153 ? -15.198 -5.442 28.366 1.00 62.69 153 ALA A N 1
ATOM 1190 C CA . ALA A 1 153 ? -14.557 -5.458 27.042 1.00 62.69 153 ALA A CA 1
ATOM 1191 C C . ALA A 1 153 ? -13.565 -4.294 26.831 1.00 62.69 153 ALA A C 1
ATOM 1193 O O . ALA A 1 153 ? -12.760 -4.321 25.893 1.00 62.69 153 ALA A O 1
ATOM 1194 N N . ASP A 1 154 ? -13.586 -3.300 27.719 1.00 68.00 154 ASP A N 1
ATOM 1195 C CA . ASP A 1 154 ? -12.901 -2.021 27.527 1.00 68.00 154 ASP A CA 1
ATOM 1196 C C . ASP A 1 154 ? -11.388 -2.070 27.796 1.00 68.00 154 ASP A C 1
ATOM 1198 O O . ASP A 1 154 ? -10.650 -1.224 27.293 1.00 68.00 154 ASP A O 1
ATOM 1202 N N . ALA A 1 155 ? -10.881 -3.074 28.522 1.00 78.38 155 ALA A N 1
ATOM 1203 C CA . ALA A 1 155 ? -9.448 -3.170 28.831 1.00 78.38 155 ALA A CA 1
ATOM 1204 C C . ALA A 1 155 ? -8.613 -3.805 27.702 1.00 78.38 155 ALA A C 1
ATOM 1206 O O . ALA A 1 155 ? -7.454 -3.437 27.494 1.00 78.38 155 ALA A O 1
ATOM 1207 N N . LEU A 1 156 ? -9.185 -4.749 26.946 1.00 79.00 156 LEU A N 1
ATOM 1208 C CA . LEU A 1 156 ? -8.448 -5.493 25.917 1.00 79.00 156 LEU A CA 1
ATOM 1209 C C . LEU A 1 156 ? -8.234 -4.657 24.647 1.00 79.00 156 LEU A C 1
ATOM 1211 O O . LEU A 1 156 ? -7.194 -4.737 23.994 1.00 79.00 156 LEU A O 1
ATOM 1215 N N . LEU A 1 157 ? -9.216 -3.829 24.301 1.00 76.44 157 LEU A N 1
ATOM 1216 C CA . LEU A 1 157 ? -9.215 -3.041 23.077 1.00 76.44 157 LEU A CA 1
ATOM 1217 C C . LEU A 1 157 ? -8.073 -2.008 22.968 1.00 76.44 157 LEU A C 1
ATOM 1219 O O . LEU A 1 157 ? -7.414 -1.979 21.924 1.00 76.44 157 LEU A O 1
ATOM 1223 N N . PRO A 1 158 ? -7.772 -1.193 24.000 1.00 79.38 158 PRO A N 1
ATOM 1224 C CA . PRO A 1 158 ? -6.646 -0.263 23.949 1.00 79.38 158 PRO A CA 1
ATOM 1225 C C . PRO A 1 158 ? -5.302 -0.996 23.912 1.00 79.38 158 PRO A C 1
ATOM 1227 O O . PRO A 1 158 ? -4.381 -0.526 23.245 1.00 79.38 158 PRO A O 1
ATOM 1230 N N . ALA A 1 159 ? -5.191 -2.163 24.559 1.00 83.88 159 ALA A N 1
ATOM 1231 C CA . ALA A 1 159 ? -3.992 -2.993 24.485 1.00 83.88 159 ALA A CA 1
ATOM 1232 C C . ALA A 1 159 ? -3.764 -3.513 23.057 1.00 83.88 159 ALA A C 1
ATOM 1234 O O . ALA A 1 159 ? -2.664 -3.374 22.524 1.00 83.88 159 ALA A O 1
ATOM 1235 N N . ILE A 1 160 ? -4.816 -4.017 22.400 1.00 81.25 160 ILE A N 1
ATOM 1236 C CA . ILE A 1 160 ? -4.755 -4.439 20.994 1.00 81.25 160 ILE A CA 1
ATOM 1237 C C . ILE A 1 160 ? -4.384 -3.252 20.102 1.00 81.25 160 ILE A C 1
ATOM 1239 O O . ILE A 1 160 ? -3.443 -3.357 19.323 1.00 81.25 160 ILE A O 1
ATOM 1243 N N . ALA A 1 161 ? -5.051 -2.104 20.240 1.00 80.69 161 ALA A N 1
ATOM 1244 C CA . ALA A 1 161 ? -4.750 -0.917 19.440 1.00 80.69 161 ALA A CA 1
ATOM 1245 C C . ALA A 1 161 ? -3.287 -0.467 19.604 1.00 80.69 161 ALA A C 1
ATOM 1247 O O . ALA A 1 161 ? -2.616 -0.135 18.625 1.00 80.69 161 ALA A O 1
ATOM 1248 N N . GLN A 1 162 ? -2.765 -0.503 20.830 1.00 85.69 162 GLN A N 1
ATOM 1249 C CA . GLN A 1 162 ? -1.377 -0.162 21.113 1.00 85.69 162 GLN A CA 1
ATOM 1250 C C . GLN A 1 162 ? -0.400 -1.187 20.512 1.00 85.69 162 GLN A C 1
ATOM 1252 O O . GLN A 1 162 ? 0.580 -0.790 19.880 1.00 85.69 162 GLN A O 1
ATOM 1257 N N . CYS A 1 163 ? -0.684 -2.488 20.626 1.00 83.56 163 CYS A N 1
ATOM 1258 C CA . CYS A 1 163 ? 0.082 -3.539 19.952 1.00 83.56 163 CYS A CA 1
ATOM 1259 C C . CYS A 1 163 ? 0.095 -3.345 18.430 1.00 83.56 163 CYS A C 1
ATOM 1261 O O . CYS A 1 163 ? 1.155 -3.444 17.817 1.00 83.56 163 CYS A O 1
ATOM 1263 N N . MET A 1 164 ? -1.042 -2.996 17.825 1.00 80.12 164 MET A N 1
ATOM 1264 C CA . MET A 1 164 ? -1.148 -2.750 16.383 1.00 80.12 164 MET A CA 1
ATOM 1265 C C . MET A 1 164 ? -0.345 -1.521 15.944 1.00 80.12 164 MET A C 1
ATOM 1267 O O . MET A 1 164 ? 0.306 -1.555 14.901 1.00 80.12 164 MET A O 1
ATOM 1271 N N . ARG A 1 165 ? -0.308 -0.458 16.758 1.00 82.62 165 ARG A N 1
ATOM 1272 C CA . ARG A 1 165 ? 0.554 0.711 16.509 1.00 82.62 165 ARG A CA 1
ATOM 1273 C C . ARG A 1 165 ? 2.033 0.345 16.556 1.00 82.62 165 ARG A C 1
ATOM 1275 O O . ARG A 1 165 ? 2.773 0.723 15.650 1.00 82.62 165 ARG A O 1
ATOM 1282 N N . TYR A 1 166 ? 2.466 -0.404 17.572 1.00 85.94 166 TYR A N 1
ATOM 1283 C CA . TYR A 1 166 ? 3.852 -0.877 17.647 1.00 85.94 166 TYR A CA 1
ATOM 1284 C C . TYR A 1 166 ? 4.203 -1.783 16.473 1.00 85.94 166 TYR A C 1
ATOM 1286 O O . TYR A 1 166 ? 5.290 -1.656 15.913 1.00 85.94 166 TYR A O 1
ATOM 1294 N N . LEU A 1 167 ? 3.274 -2.643 16.060 1.00 82.00 167 LEU A N 1
ATOM 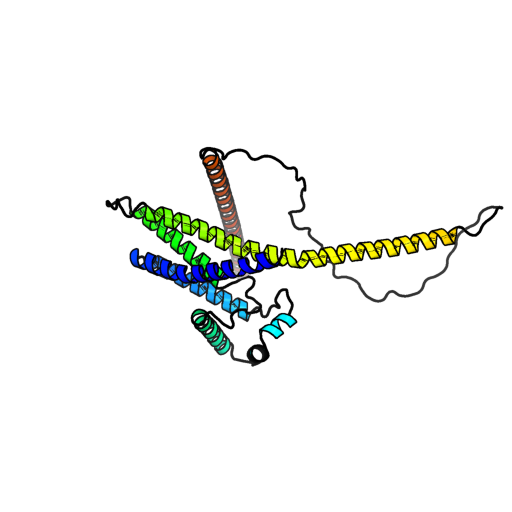1295 C CA . LEU A 1 167 ? 3.463 -3.510 14.912 1.00 82.00 167 LEU A CA 1
ATOM 1296 C C . LEU A 1 167 ? 3.596 -2.711 13.610 1.00 82.00 167 LEU A C 1
ATOM 1298 O O . LEU A 1 167 ? 4.494 -2.984 12.823 1.00 82.00 167 LEU A O 1
ATOM 1302 N N . LEU A 1 168 ? 2.768 -1.685 13.401 1.00 81.31 168 LEU A N 1
ATOM 1303 C CA . LEU A 1 168 ? 2.871 -0.799 12.242 1.00 81.31 168 LEU A CA 1
ATOM 1304 C C . LEU A 1 168 ? 4.219 -0.061 12.211 1.00 81.31 168 LEU A C 1
ATOM 1306 O O . LEU A 1 168 ? 4.858 0.010 11.162 1.00 81.31 168 LEU A O 1
ATOM 1310 N N . VAL A 1 169 ? 4.688 0.448 13.353 1.00 83.00 169 VAL A N 1
ATOM 1311 C CA . VAL A 1 169 ? 6.016 1.076 13.454 1.00 83.00 169 VAL A CA 1
ATOM 1312 C C . VAL A 1 169 ? 7.118 0.056 13.159 1.00 83.00 169 VAL A C 1
ATOM 1314 O O . VAL A 1 169 ? 8.006 0.334 12.361 1.00 83.00 169 VAL A O 1
ATOM 1317 N N . ALA A 1 170 ? 7.048 -1.148 13.726 1.00 79.44 170 ALA A N 1
ATOM 1318 C CA . ALA A 1 170 ? 8.026 -2.201 13.468 1.00 79.44 170 ALA A CA 1
ATOM 1319 C C . ALA A 1 170 ? 8.052 -2.619 11.988 1.00 79.44 170 ALA A C 1
ATOM 1321 O O . ALA A 1 170 ? 9.128 -2.782 11.419 1.00 79.44 170 ALA A O 1
ATOM 1322 N N . LEU A 1 171 ? 6.887 -2.732 11.342 1.00 77.06 171 LEU A N 1
ATOM 1323 C CA . LEU A 1 171 ? 6.770 -3.049 9.919 1.00 77.06 171 LEU A CA 1
ATOM 1324 C C . LEU A 1 171 ? 7.305 -1.920 9.037 1.00 77.06 171 LEU A C 1
ATOM 1326 O O . LEU A 1 171 ? 8.027 -2.182 8.082 1.00 77.06 171 LEU A O 1
ATOM 1330 N N . THR A 1 172 ? 6.974 -0.666 9.333 1.00 76.00 172 THR A N 1
ATOM 1331 C CA . THR A 1 172 ? 7.451 0.484 8.546 1.00 76.00 172 THR A CA 1
ATOM 1332 C C . THR A 1 172 ? 8.955 0.675 8.697 1.00 76.00 172 THR A C 1
ATOM 1334 O O . THR A 1 172 ? 9.657 0.777 7.694 1.00 76.00 172 THR A O 1
ATOM 1337 N N . VAL A 1 173 ? 9.471 0.633 9.927 1.00 78.50 173 VAL A N 1
ATOM 1338 C CA . VAL A 1 173 ? 10.909 0.713 10.206 1.00 78.50 173 VAL A CA 1
ATOM 1339 C C . VAL A 1 173 ? 11.633 -0.484 9.597 1.00 78.50 173 VAL A C 1
ATOM 1341 O O . VAL A 1 173 ? 12.604 -0.292 8.876 1.00 78.50 173 VAL A O 1
ATOM 1344 N N . GLY A 1 174 ? 11.143 -1.707 9.803 1.00 74.31 174 GLY A N 1
ATOM 1345 C CA . GLY A 1 174 ? 11.742 -2.915 9.239 1.00 74.31 174 GLY A CA 1
ATOM 1346 C C . GLY A 1 174 ? 11.822 -2.868 7.714 1.00 74.31 174 GLY A C 1
ATOM 1347 O O . GLY A 1 174 ? 12.877 -3.118 7.147 1.00 74.31 174 GLY A O 1
ATOM 1348 N N . ASN A 1 175 ? 10.748 -2.464 7.036 1.00 69.06 175 ASN A N 1
ATOM 1349 C CA . ASN A 1 175 ? 10.709 -2.478 5.573 1.00 69.06 175 ASN A CA 1
ATOM 1350 C C . ASN A 1 175 ? 11.394 -1.281 4.907 1.00 69.06 175 ASN A C 1
ATOM 1352 O O . ASN A 1 175 ? 11.842 -1.416 3.775 1.00 69.06 175 ASN A O 1
ATOM 1356 N N . LEU A 1 176 ? 11.497 -0.123 5.565 1.00 71.94 176 LEU A N 1
ATOM 1357 C CA . LEU A 1 176 ? 12.218 1.031 5.012 1.00 71.94 176 LEU A CA 1
ATOM 1358 C C . LEU A 1 176 ? 13.703 0.996 5.363 1.00 71.94 176 LEU A C 1
ATOM 1360 O O . LEU A 1 176 ? 14.550 1.290 4.525 1.00 71.94 176 LEU A O 1
ATOM 1364 N N . VAL A 1 177 ? 14.030 0.649 6.607 1.00 73.44 177 VAL A N 1
ATOM 1365 C CA . VAL A 1 177 ? 15.393 0.777 7.126 1.00 73.44 177 VAL A CA 1
ATOM 1366 C C . VAL A 1 177 ? 16.241 -0.428 6.746 1.00 73.44 177 VAL A C 1
ATOM 1368 O O . VAL A 1 177 ? 17.396 -0.239 6.374 1.00 73.44 177 VAL A O 1
ATOM 1371 N N . VAL A 1 178 ? 15.700 -1.653 6.778 1.00 72.38 178 VAL A N 1
ATOM 1372 C CA . VAL A 1 178 ? 16.501 -2.856 6.484 1.00 72.38 178 VAL A CA 1
ATOM 1373 C C . VAL A 1 178 ? 17.043 -2.852 5.052 1.00 72.38 178 VAL A C 1
ATOM 1375 O O . VAL A 1 178 ? 18.256 -3.002 4.921 1.00 72.38 178 VAL A O 1
ATOM 1378 N N . PRO A 1 179 ? 16.256 -2.589 3.989 1.00 66.00 179 PRO A N 1
ATOM 1379 C CA . PRO A 1 179 ? 16.795 -2.591 2.626 1.00 66.00 179 PRO A CA 1
ATOM 1380 C C . PRO A 1 179 ? 17.811 -1.470 2.389 1.00 66.00 179 PRO A C 1
ATOM 1382 O O . PRO A 1 179 ? 18.810 -1.668 1.700 1.00 66.00 179 PRO A O 1
ATOM 1385 N N . VAL A 1 180 ? 17.590 -0.293 2.987 1.00 69.31 180 VAL A N 1
ATOM 1386 C CA . VAL A 1 180 ? 18.518 0.844 2.892 1.00 69.31 180 VAL A CA 1
ATOM 1387 C C . VAL A 1 180 ? 19.836 0.525 3.595 1.00 69.31 180 VAL A C 1
ATOM 1389 O O . VAL A 1 180 ? 20.908 0.807 3.053 1.00 69.31 180 VAL A O 1
ATOM 1392 N N . LEU A 1 181 ? 19.777 -0.091 4.778 1.00 72.56 181 LEU A N 1
ATOM 1393 C CA . LEU A 1 181 ? 20.968 -0.535 5.495 1.00 72.56 181 LEU A CA 1
ATOM 1394 C C . LEU A 1 181 ? 21.677 -1.659 4.745 1.00 72.56 181 LEU A C 1
ATOM 1396 O O . LEU A 1 181 ? 22.893 -1.600 4.612 1.00 72.56 181 LEU A O 1
ATOM 1400 N N . GLU A 1 182 ? 20.951 -2.644 4.223 1.00 69.94 182 GLU A N 1
ATOM 1401 C CA . GLU A 1 182 ? 21.527 -3.774 3.492 1.00 69.94 182 GLU A CA 1
ATOM 1402 C C . GLU A 1 182 ? 22.213 -3.313 2.197 1.00 69.94 182 GLU A C 1
ATOM 1404 O O . GLU A 1 182 ? 23.360 -3.685 1.943 1.00 69.94 182 GLU A O 1
ATOM 1409 N N . GLY A 1 183 ? 21.585 -2.407 1.441 1.00 67.19 183 GLY A N 1
ATOM 1410 C CA . GLY A 1 183 ? 22.205 -1.766 0.279 1.00 67.19 183 GLY A CA 1
ATOM 1411 C C . GLY A 1 183 ? 23.443 -0.942 0.649 1.00 67.19 183 GLY A C 1
ATOM 1412 O O . GLY A 1 183 ? 24.481 -1.046 -0.004 1.00 67.19 183 GLY A O 1
ATOM 1413 N N . SER A 1 184 ? 23.385 -0.181 1.747 1.00 72.56 184 SER A N 1
ATOM 1414 C CA . SER A 1 184 ? 24.534 0.597 2.238 1.00 72.56 184 SER A CA 1
ATOM 1415 C C . SER A 1 184 ? 25.687 -0.303 2.702 1.00 72.56 184 SER A C 1
ATOM 1417 O O . SER A 1 184 ? 26.855 0.004 2.460 1.00 72.56 184 SER A O 1
ATOM 1419 N N . TRP A 1 185 ? 25.376 -1.441 3.329 1.00 74.69 185 TRP A N 1
ATOM 1420 C CA . TRP A 1 185 ? 26.355 -2.429 3.779 1.00 74.69 185 TRP A CA 1
ATOM 1421 C C . TRP A 1 185 ? 27.037 -3.156 2.621 1.00 74.69 185 TRP A C 1
ATOM 1423 O O . TRP A 1 185 ? 28.219 -3.464 2.741 1.00 74.69 185 TRP A O 1
ATOM 1433 N N . GLN A 1 186 ? 26.351 -3.403 1.502 1.00 72.62 186 GLN A N 1
ATOM 1434 C CA . GLN A 1 186 ? 26.972 -3.997 0.308 1.00 72.62 186 GLN A CA 1
ATOM 1435 C C . GLN A 1 186 ? 27.913 -3.026 -0.420 1.00 72.62 186 GLN A C 1
ATOM 1437 O O . GLN A 1 186 ? 28.909 -3.456 -1.001 1.00 72.62 186 GLN A O 1
ATOM 1442 N N . LEU A 1 187 ? 27.651 -1.719 -0.336 1.00 68.31 187 LEU A N 1
ATOM 1443 C CA . LEU A 1 187 ? 28.513 -0.683 -0.914 1.00 68.31 187 LEU A CA 1
ATOM 1444 C C . LEU A 1 187 ? 29.755 -0.388 -0.057 1.00 68.31 187 LEU A C 1
ATOM 1446 O O . LEU A 1 187 ? 30.770 0.071 -0.581 1.00 68.31 187 LEU A O 1
ATOM 1450 N N . LEU A 1 188 ? 29.716 -0.675 1.248 1.00 74.62 188 LEU A N 1
ATOM 1451 C CA . LEU A 1 188 ? 30.830 -0.411 2.167 1.00 74.62 188 LEU A CA 1
ATOM 1452 C C . LEU A 1 188 ? 32.132 -1.158 1.795 1.00 74.62 188 LEU A C 1
ATOM 1454 O O . LEU A 1 188 ? 33.188 -0.523 1.783 1.00 74.62 188 LEU A O 1
ATOM 1458 N N . PRO A 1 189 ? 32.112 -2.464 1.454 1.00 71.38 189 PRO A N 1
ATOM 1459 C CA . PRO A 1 189 ? 33.293 -3.193 0.998 1.00 71.38 189 PRO A CA 1
ATOM 1460 C C . PRO A 1 189 ? 33.867 -2.659 -0.313 1.00 71.38 189 PRO A C 1
ATOM 1462 O O . PRO A 1 189 ? 35.087 -2.645 -0.473 1.00 71.38 189 PRO A O 1
ATOM 1465 N N . GLU A 1 190 ? 33.024 -2.214 -1.250 1.00 68.75 190 GLU A N 1
ATOM 1466 C CA . GLU A 1 190 ? 33.496 -1.623 -2.506 1.00 68.75 190 GLU A CA 1
ATOM 1467 C C . GLU A 1 190 ? 34.085 -0.235 -2.285 1.00 68.75 190 GLU A C 1
ATOM 1469 O O . GLU A 1 190 ? 35.178 0.036 -2.776 1.00 68.75 190 GLU A O 1
ATOM 1474 N N . ALA A 1 191 ? 33.449 0.605 -1.467 1.00 60.84 191 ALA A N 1
ATOM 1475 C CA . ALA A 1 191 ? 34.002 1.894 -1.064 1.00 60.84 191 ALA A CA 1
ATOM 1476 C C . ALA A 1 191 ? 35.338 1.731 -0.316 1.00 60.84 191 ALA A C 1
ATOM 1478 O O . ALA A 1 191 ? 36.289 2.470 -0.574 1.00 60.84 191 ALA A O 1
ATOM 1479 N N . TRP A 1 192 ? 35.457 0.720 0.552 1.00 74.00 192 TRP A N 1
ATOM 1480 C CA . TRP A 1 192 ? 36.709 0.384 1.235 1.00 74.00 192 TRP A CA 1
ATOM 1481 C C . TRP A 1 192 ? 37.778 -0.145 0.265 1.00 74.00 192 TRP A C 1
ATOM 1483 O O . TRP A 1 192 ? 38.941 0.249 0.343 1.00 74.00 192 TRP A O 1
ATOM 1493 N N . ARG A 1 193 ? 37.392 -0.978 -0.711 1.00 69.94 193 ARG A N 1
ATOM 1494 C CA . ARG A 1 193 ? 38.291 -1.487 -1.761 1.00 69.94 193 ARG A CA 1
ATOM 1495 C C . ARG A 1 193 ? 38.779 -0.370 -2.692 1.00 69.94 193 ARG A C 1
ATOM 1497 O O . ARG A 1 193 ? 39.960 -0.345 -3.028 1.00 69.94 193 ARG A O 1
ATOM 1504 N N . ILE A 1 194 ? 37.909 0.564 -3.075 1.00 70.00 194 ILE A N 1
ATOM 1505 C CA . ILE A 1 194 ? 38.264 1.758 -3.861 1.00 70.00 194 ILE A CA 1
ATOM 1506 C C . ILE A 1 194 ? 39.181 2.672 -3.038 1.00 70.00 194 ILE A C 1
ATOM 1508 O O . ILE A 1 194 ? 40.176 3.164 -3.564 1.00 70.00 194 ILE A O 1
ATOM 1512 N N . GLY A 1 195 ? 38.903 2.837 -1.741 1.00 67.69 195 GLY A N 1
ATOM 1513 C CA . GLY A 1 195 ? 39.743 3.593 -0.810 1.00 67.69 195 GLY A CA 1
ATOM 1514 C C . GLY A 1 195 ? 41.145 3.006 -0.601 1.00 67.69 195 GLY A C 1
ATOM 1515 O O . GLY A 1 195 ? 42.091 3.752 -0.365 1.00 67.69 195 GLY A O 1
ATOM 1516 N N . ASN A 1 196 ? 41.311 1.686 -0.714 1.00 69.19 196 ASN A N 1
ATOM 1517 C CA . ASN A 1 196 ? 42.634 1.056 -0.661 1.00 69.19 196 ASN A CA 1
ATOM 1518 C C . ASN A 1 196 ? 43.367 1.129 -2.007 1.00 69.19 196 ASN A C 1
ATOM 1520 O O . ASN A 1 196 ? 44.557 1.431 -2.024 1.00 69.19 196 ASN A O 1
ATOM 1524 N N . LYS A 1 197 ? 42.663 0.967 -3.136 1.00 69.88 197 LYS A N 1
ATOM 1525 C CA . LYS A 1 197 ? 43.268 1.148 -4.467 1.00 69.88 197 LYS A CA 1
ATOM 1526 C C . LYS A 1 197 ? 43.756 2.576 -4.711 1.00 69.88 197 LYS A C 1
ATOM 1528 O O . LYS A 1 197 ? 44.788 2.765 -5.343 1.00 69.88 197 LYS A O 1
ATOM 1533 N N . THR A 1 198 ? 43.059 3.590 -4.198 1.00 63.72 198 THR A N 1
ATOM 1534 C CA . THR A 1 198 ? 43.517 4.986 -4.312 1.00 63.72 198 THR A CA 1
ATOM 1535 C C . THR A 1 198 ? 44.776 5.261 -3.494 1.00 63.72 198 THR A C 1
ATOM 1537 O O . THR A 1 198 ? 45.594 6.068 -3.933 1.00 63.72 198 THR A O 1
ATOM 1540 N N . LYS A 1 199 ? 44.985 4.567 -2.366 1.00 69.38 199 LYS A N 1
ATOM 1541 C CA . LYS A 1 199 ? 46.234 4.638 -1.584 1.00 69.38 199 LYS A CA 1
ATOM 1542 C C . LYS A 1 199 ? 47.420 4.008 -2.314 1.00 69.38 199 LYS A C 1
ATOM 1544 O O . LYS A 1 199 ? 48.499 4.590 -2.316 1.00 69.38 199 LYS A O 1
ATOM 1549 N N . GLU A 1 200 ? 47.212 2.870 -2.975 1.00 73.06 200 GLU A N 1
ATOM 1550 C CA . GLU A 1 200 ? 48.240 2.238 -3.817 1.00 73.06 200 GLU A CA 1
ATOM 1551 C C . GLU A 1 200 ? 48.617 3.139 -5.002 1.00 73.06 200 GLU A C 1
ATOM 1553 O O . GLU A 1 200 ? 49.797 3.367 -5.260 1.00 73.06 200 GLU A O 1
ATOM 1558 N N . TRP A 1 201 ? 47.625 3.752 -5.657 1.00 72.00 201 TRP A N 1
ATOM 1559 C CA . TRP A 1 201 ? 47.859 4.678 -6.770 1.00 72.00 201 TRP A CA 1
ATOM 1560 C C . TRP A 1 201 ? 48.597 5.954 -6.341 1.00 72.00 201 TRP A C 1
ATOM 1562 O O . TRP A 1 201 ? 49.497 6.418 -7.037 1.00 72.00 201 TRP A O 1
ATOM 1572 N N . THR A 1 202 ? 48.261 6.520 -5.175 1.00 64.69 202 THR A N 1
ATOM 1573 C CA . THR A 1 202 ? 48.976 7.699 -4.650 1.00 64.69 202 THR A CA 1
ATOM 1574 C C . THR A 1 202 ? 50.405 7.369 -4.235 1.00 64.69 202 THR A C 1
ATOM 1576 O O . THR A 1 202 ? 51.290 8.189 -4.472 1.00 64.69 202 THR A O 1
ATOM 1579 N N . GLN A 1 203 ? 50.663 6.175 -3.690 1.00 71.44 203 GLN A N 1
ATOM 1580 C CA . GLN A 1 203 ? 52.031 5.712 -3.445 1.00 71.44 203 GLN A CA 1
ATOM 1581 C C . GLN A 1 203 ? 52.818 5.528 -4.743 1.00 71.44 203 GLN A C 1
ATOM 1583 O O . GLN A 1 203 ? 53.964 5.967 -4.814 1.00 71.44 203 GLN A O 1
ATOM 1588 N N . GLU A 1 204 ? 52.218 4.946 -5.783 1.00 76.94 204 GLU A N 1
ATOM 1589 C CA . GLU A 1 204 ? 52.906 4.746 -7.060 1.00 76.94 204 GLU A CA 1
ATOM 1590 C C . GLU A 1 204 ? 53.246 6.084 -7.742 1.00 76.94 204 GLU A C 1
ATOM 1592 O O . GLU A 1 204 ? 54.366 6.270 -8.226 1.00 76.94 204 GLU A O 1
ATOM 1597 N N . VAL A 1 205 ? 52.328 7.056 -7.711 1.00 72.06 205 VAL A N 1
ATOM 1598 C CA . VAL A 1 205 ? 52.561 8.406 -8.248 1.00 72.06 205 VAL A CA 1
ATOM 1599 C C . VAL A 1 205 ? 53.637 9.149 -7.451 1.00 72.06 205 VAL A C 1
ATOM 1601 O O . VAL A 1 205 ? 54.544 9.717 -8.057 1.00 72.06 205 VAL A O 1
ATOM 1604 N N . LEU A 1 206 ? 53.597 9.109 -6.113 1.00 70.56 206 LEU A N 1
ATOM 1605 C CA . LEU A 1 206 ? 54.616 9.735 -5.257 1.00 70.56 206 LEU A CA 1
ATOM 1606 C C . LEU A 1 206 ? 55.999 9.100 -5.441 1.00 70.56 206 LEU A C 1
ATOM 1608 O O . LEU A 1 206 ? 56.993 9.824 -5.491 1.00 70.56 206 LEU A O 1
ATOM 1612 N N . CYS A 1 207 ? 56.076 7.777 -5.605 1.00 74.56 207 CYS A N 1
ATOM 1613 C CA . CYS A 1 207 ? 57.331 7.091 -5.905 1.00 74.56 207 CYS A CA 1
ATOM 1614 C C . CYS A 1 207 ? 57.898 7.524 -7.259 1.00 74.56 207 CYS A C 1
ATOM 1616 O O . CYS 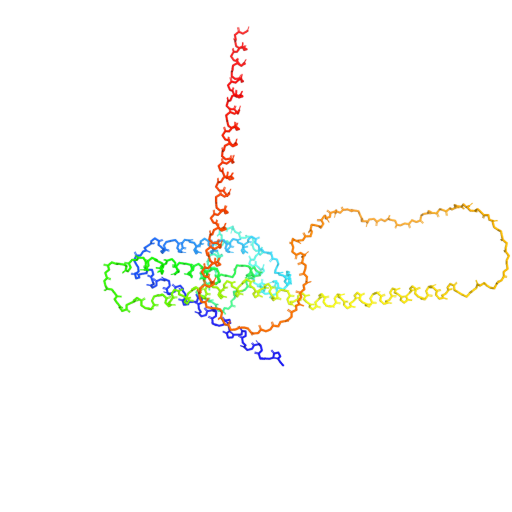A 1 207 ? 59.067 7.894 -7.319 1.00 74.56 207 CYS A O 1
ATOM 1618 N N . ARG A 1 208 ? 57.084 7.564 -8.324 1.00 73.75 208 ARG A N 1
ATOM 1619 C CA . ARG A 1 208 ? 57.546 8.023 -9.647 1.00 73.75 208 ARG A CA 1
ATOM 1620 C C . ARG A 1 208 ? 57.996 9.484 -9.631 1.00 73.75 208 ARG A C 1
ATOM 1622 O O . ARG A 1 208 ? 59.004 9.812 -10.254 1.00 73.75 208 ARG A O 1
ATOM 1629 N N . PHE A 1 209 ? 57.306 10.341 -8.879 1.00 67.62 209 PHE A N 1
ATOM 1630 C CA . PHE A 1 209 ? 57.701 11.740 -8.703 1.00 67.62 209 PHE A CA 1
ATOM 1631 C C . PHE A 1 209 ? 59.032 11.863 -7.946 1.00 67.62 209 PHE A C 1
ATOM 1633 O O . PHE A 1 209 ? 59.919 12.600 -8.371 1.00 67.62 209 PHE A O 1
ATOM 1640 N N . ALA A 1 210 ? 59.219 11.094 -6.869 1.00 66.69 210 ALA A N 1
ATOM 1641 C CA . ALA A 1 210 ? 60.463 11.074 -6.103 1.00 66.69 210 ALA A CA 1
ATOM 1642 C C . ALA A 1 210 ? 61.652 10.543 -6.926 1.00 66.69 210 ALA A C 1
ATOM 1644 O O . ALA A 1 210 ? 62.749 11.094 -6.844 1.00 66.69 210 ALA A O 1
ATOM 1645 N N . THR A 1 211 ? 61.445 9.524 -7.769 1.00 70.19 211 THR A N 1
ATOM 1646 C CA . THR A 1 211 ? 62.493 9.008 -8.667 1.00 70.19 211 THR A CA 1
ATOM 1647 C C . THR A 1 211 ? 62.858 10.018 -9.762 1.00 70.19 211 THR A C 1
ATOM 1649 O O . THR A 1 211 ? 64.040 10.168 -10.076 1.00 70.19 211 THR A O 1
ATOM 1652 N N . ALA A 1 212 ? 61.881 10.764 -10.292 1.00 61.78 212 ALA A N 1
ATOM 1653 C CA . ALA A 1 212 ? 62.115 11.842 -11.258 1.00 61.78 212 ALA A CA 1
ATOM 1654 C C . ALA A 1 212 ? 62.867 13.041 -10.642 1.00 61.78 212 ALA A C 1
ATOM 1656 O O . ALA A 1 212 ? 63.752 13.614 -11.271 1.00 61.78 212 ALA A O 1
ATOM 1657 N N . LEU A 1 213 ? 62.580 13.385 -9.382 1.00 60.31 213 LEU A N 1
ATOM 1658 C CA . LEU A 1 213 ? 63.307 14.425 -8.640 1.00 60.31 213 LEU A CA 1
ATOM 1659 C C . LEU A 1 213 ? 64.747 14.009 -8.301 1.00 60.31 213 LEU A C 1
ATOM 1661 O O . LEU A 1 213 ? 65.651 14.840 -8.334 1.00 60.31 213 LEU A O 1
ATOM 1665 N N . SER A 1 214 ? 64.981 12.725 -8.019 1.00 56.28 214 SER A N 1
ATOM 1666 C CA . SER A 1 214 ? 66.314 12.213 -7.672 1.00 56.28 214 SER A CA 1
ATOM 1667 C C . SER A 1 214 ? 67.236 12.070 -8.893 1.00 56.28 214 SER A C 1
ATOM 1669 O O . SER A 1 214 ? 68.440 12.285 -8.789 1.00 56.28 214 SER A O 1
ATOM 1671 N N . THR A 1 215 ? 66.675 11.817 -10.080 1.00 54.91 215 THR A N 1
ATOM 1672 C CA . THR A 1 215 ? 67.433 11.791 -11.347 1.00 54.91 215 THR A CA 1
ATOM 1673 C C . THR A 1 215 ? 67.783 13.184 -11.885 1.00 54.91 215 THR A C 1
ATOM 1675 O O . THR A 1 215 ? 68.631 13.299 -12.764 1.00 54.91 215 THR A O 1
ATOM 1678 N N . SER A 1 216 ? 67.219 14.253 -11.311 1.00 48.22 216 SER A N 1
ATOM 1679 C CA . SER A 1 216 ? 67.543 15.642 -11.665 1.00 48.22 216 SER A CA 1
ATOM 1680 C C . SER A 1 216 ? 68.725 16.239 -10.875 1.00 48.22 216 SER A C 1
ATOM 1682 O O . SER A 1 216 ? 69.075 17.393 -11.117 1.00 48.22 216 SER A O 1
ATOM 1684 N N . GLN A 1 217 ? 69.340 15.510 -9.931 1.00 48.28 217 GLN A N 1
ATOM 1685 C CA . GLN A 1 217 ? 70.414 16.043 -9.068 1.00 48.28 217 GLN A CA 1
ATOM 1686 C C . GLN A 1 217 ? 71.828 15.513 -9.354 1.00 48.28 217 GLN A C 1
ATOM 1688 O O . GLN A 1 217 ? 72.776 15.901 -8.673 1.00 48.28 217 GLN A O 1
ATOM 1693 N N . THR A 1 218 ? 72.024 14.696 -10.388 1.00 48.94 218 THR A N 1
ATOM 1694 C CA . THR A 1 218 ? 73.367 14.271 -10.813 1.00 48.94 218 THR A CA 1
ATOM 1695 C C . THR A 1 218 ? 73.782 14.991 -12.083 1.00 48.94 218 THR A C 1
ATOM 1697 O O . THR A 1 218 ? 73.703 14.446 -13.179 1.00 48.94 218 THR A O 1
ATOM 1700 N N . GLY A 1 219 ? 74.237 16.229 -11.923 1.00 50.56 219 GLY A N 1
ATOM 1701 C CA . GLY A 1 219 ? 74.932 16.931 -12.992 1.00 50.56 219 GLY A CA 1
ATOM 1702 C C . GLY A 1 219 ? 74.825 18.436 -12.883 1.00 50.56 219 GLY A C 1
ATOM 1703 O O . GLY A 1 219 ? 74.028 19.015 -13.599 1.00 50.56 219 GLY A O 1
ATOM 1704 N N . LEU A 1 220 ? 75.630 19.056 -12.016 1.00 41.41 220 LEU A N 1
ATOM 1705 C CA . LEU A 1 220 ? 76.428 20.235 -12.379 1.00 41.41 220 LEU A CA 1
ATOM 1706 C C . LEU A 1 220 ? 77.271 20.689 -11.184 1.00 41.41 220 LEU A C 1
ATOM 1708 O O . LEU A 1 220 ? 76.800 21.327 -10.244 1.00 41.41 220 LEU A O 1
ATOM 1712 N N . GLY A 1 221 ? 78.561 20.365 -11.262 1.00 43.59 221 GLY A N 1
ATOM 1713 C CA . GLY A 1 221 ? 79.588 21.187 -10.653 1.00 43.59 221 GLY A CA 1
ATOM 1714 C C . GLY A 1 221 ? 79.702 22.508 -11.416 1.00 43.59 221 GLY A C 1
ATOM 1715 O O . GLY A 1 221 ? 79.747 22.516 -12.639 1.00 43.59 221 GLY A O 1
ATOM 1716 N N . SER A 1 222 ? 79.734 23.590 -10.641 1.00 44.34 222 SER A N 1
ATOM 1717 C CA . SER A 1 222 ? 80.531 24.810 -10.812 1.00 44.34 222 SER A CA 1
ATOM 1718 C C . SER A 1 222 ? 80.723 25.398 -12.222 1.00 44.34 222 SER A C 1
ATOM 1720 O O . SER A 1 222 ? 81.535 24.910 -13.003 1.00 44.34 222 SER A O 1
ATOM 1722 N N . GLY A 1 223 ? 80.134 26.582 -12.438 1.00 36.69 223 GLY A N 1
ATOM 1723 C CA . GLY A 1 223 ? 80.822 27.664 -13.152 1.00 36.69 223 GLY A CA 1
ATOM 1724 C C . GLY A 1 223 ? 80.048 28.362 -14.274 1.00 36.69 223 GLY A C 1
ATOM 1725 O O . GLY A 1 223 ? 79.976 27.853 -15.381 1.00 36.69 223 GLY A O 1
ATOM 1726 N N . GLY A 1 224 ? 79.629 29.607 -14.009 1.00 33.09 224 GLY A N 1
ATOM 1727 C CA . GLY A 1 224 ? 79.709 30.698 -14.992 1.00 33.09 224 GLY A CA 1
ATOM 1728 C C . GLY A 1 224 ? 78.451 31.075 -15.791 1.00 33.09 224 GLY A C 1
ATOM 1729 O O . GLY A 1 224 ? 78.000 30.328 -16.643 1.00 33.09 224 GLY A O 1
ATOM 1730 N N . GLY A 1 225 ? 78.016 32.330 -15.615 1.00 32.06 225 GLY A N 1
ATOM 1731 C CA . GLY A 1 225 ? 77.784 33.247 -16.744 1.00 32.06 225 GLY A CA 1
ATOM 1732 C C . GLY A 1 225 ? 76.385 33.355 -17.374 1.00 32.06 225 GLY A C 1
ATOM 1733 O O . GLY A 1 225 ? 75.949 32.472 -18.091 1.00 32.06 225 GLY A O 1
ATOM 1734 N N . CYS A 1 226 ? 75.773 34.530 -17.172 1.00 30.17 226 CYS A N 1
ATOM 1735 C CA . CYS A 1 226 ? 74.965 35.353 -18.095 1.00 30.17 226 CYS A CA 1
ATOM 1736 C C . CYS A 1 226 ? 73.988 34.738 -19.130 1.00 30.17 226 CYS A C 1
ATOM 1738 O O . CYS A 1 226 ? 74.398 34.121 -20.101 1.00 30.17 226 CYS A O 1
ATOM 1740 N N . LEU A 1 227 ? 72.716 35.158 -18.987 1.00 35.25 227 LEU A N 1
ATOM 1741 C CA . LEU A 1 227 ? 71.836 35.803 -19.991 1.00 35.25 227 LEU A CA 1
ATOM 1742 C C . LEU A 1 227 ? 71.835 35.274 -21.444 1.00 35.25 227 LEU A C 1
ATOM 1744 O O . LEU A 1 227 ? 72.815 35.449 -22.155 1.00 35.25 227 LEU A O 1
ATOM 1748 N N . VAL A 1 228 ? 70.658 34.836 -21.928 1.00 33.56 228 VAL A N 1
ATOM 1749 C CA . VAL A 1 228 ? 69.900 35.422 -23.070 1.00 33.56 228 VAL A CA 1
ATOM 1750 C C . VAL A 1 228 ? 68.726 34.505 -23.493 1.00 33.56 228 VAL A C 1
ATOM 1752 O O . VAL A 1 228 ? 68.892 33.318 -23.738 1.00 33.56 228 VAL A O 1
ATOM 1755 N N . SER A 1 229 ? 67.540 35.122 -23.540 1.00 32.50 229 SER A N 1
ATOM 1756 C CA . SER A 1 229 ? 66.367 34.968 -24.427 1.00 32.50 229 SER A CA 1
ATOM 1757 C C . SER A 1 229 ? 65.887 33.611 -24.985 1.00 32.50 229 SER A C 1
ATOM 1759 O O . SER A 1 229 ? 66.538 32.968 -25.795 1.00 32.50 229 SER A O 1
ATOM 1761 N N . GLN A 1 230 ? 64.616 33.305 -24.677 1.00 34.00 230 GLN A N 1
ATOM 1762 C CA . GLN A 1 230 ? 63.482 33.305 -25.631 1.00 34.00 230 GLN A CA 1
ATOM 1763 C C . GLN A 1 230 ? 63.776 32.937 -27.110 1.00 34.00 230 GLN A C 1
ATOM 1765 O O . GLN A 1 230 ? 64.337 33.758 -27.827 1.00 34.00 230 GLN A O 1
ATOM 1770 N N . LEU A 1 231 ? 63.252 31.804 -27.612 1.00 35.69 231 LEU A N 1
ATOM 1771 C CA . LEU A 1 231 ? 62.079 31.726 -28.516 1.00 35.69 231 LEU A CA 1
ATOM 1772 C C . LEU A 1 231 ? 61.811 30.282 -29.012 1.00 35.69 231 LEU A C 1
ATOM 1774 O O . LEU A 1 231 ? 62.721 29.585 -29.436 1.00 35.69 231 LEU A O 1
ATOM 1778 N N . ALA A 1 232 ? 60.521 29.924 -29.005 1.00 32.31 232 ALA A N 1
ATOM 1779 C CA . ALA A 1 232 ? 59.742 29.201 -30.025 1.00 32.31 232 ALA A CA 1
ATOM 1780 C C . ALA A 1 232 ? 60.280 27.931 -30.727 1.00 32.31 232 ALA A C 1
ATOM 1782 O O . ALA A 1 232 ? 61.260 27.979 -31.457 1.00 32.31 232 ALA A O 1
ATOM 1783 N N . SER A 1 233 ? 59.476 26.856 -30.684 1.00 31.59 233 SER A N 1
ATOM 1784 C CA . SER A 1 233 ? 58.847 26.200 -31.861 1.00 31.59 233 SER A CA 1
ATOM 1785 C C . SER A 1 233 ? 58.125 24.918 -31.397 1.00 31.59 233 SER A C 1
ATOM 1787 O O . SER A 1 233 ? 58.741 24.083 -30.748 1.00 31.59 233 SER A O 1
ATOM 1789 N N . GLY A 1 234 ? 56.790 24.832 -31.489 1.00 28.44 234 GLY A N 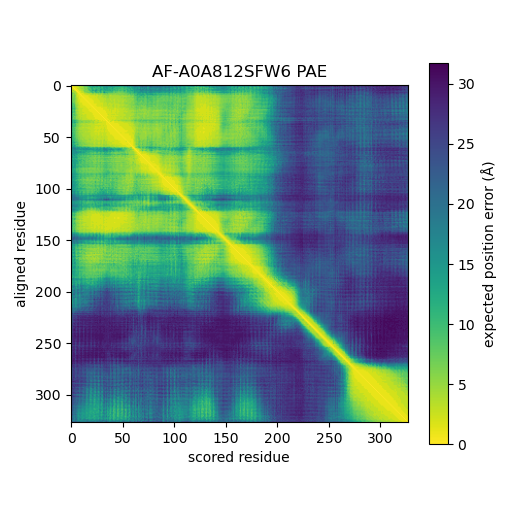1
ATOM 1790 C CA . GLY A 1 234 ? 56.093 24.001 -32.497 1.00 28.44 234 GLY A CA 1
ATOM 1791 C C . GLY A 1 234 ? 55.710 22.628 -31.902 1.00 28.44 234 GLY A C 1
ATOM 1792 O O . GLY A 1 234 ? 56.592 21.833 -31.623 1.00 28.44 234 GLY A O 1
ATOM 1793 N N . ARG A 1 235 ? 54.480 22.394 -31.415 1.00 36.06 235 ARG A N 1
ATOM 1794 C CA . ARG A 1 235 ? 53.206 22.068 -32.109 1.00 36.06 235 ARG A CA 1
ATOM 1795 C C . ARG A 1 235 ? 53.206 20.679 -32.783 1.00 36.06 235 ARG A C 1
ATOM 1797 O O . ARG A 1 235 ? 54.129 20.390 -33.529 1.00 36.06 235 ARG A O 1
ATOM 1804 N N . GLN A 1 236 ? 52.083 19.965 -32.586 1.00 31.78 236 GLN A N 1
ATOM 1805 C CA . GLN A 1 236 ? 51.605 18.68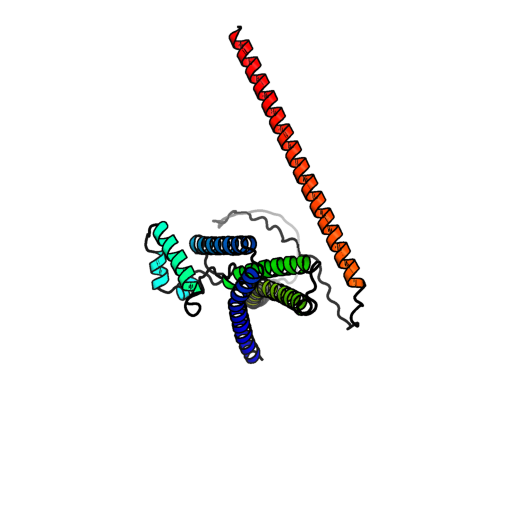7 -33.169 1.00 31.78 236 GLN A CA 1
ATOM 1806 C C . GLN A 1 236 ? 51.892 17.435 -32.326 1.00 31.78 236 GLN A C 1
ATOM 1808 O O . GLN A 1 236 ? 53.004 17.264 -31.852 1.00 31.78 236 GLN A O 1
ATOM 1813 N N . ASP A 1 237 ? 50.985 16.487 -32.081 1.00 32.69 237 ASP A N 1
ATOM 1814 C CA . ASP A 1 237 ? 49.557 16.288 -32.374 1.00 32.69 237 ASP A CA 1
ATOM 1815 C C . ASP A 1 237 ? 49.083 15.148 -31.442 1.00 32.69 237 ASP A C 1
ATOM 1817 O O . ASP A 1 237 ? 49.814 14.174 -31.286 1.00 32.69 237 ASP A O 1
ATOM 1821 N N . MET A 1 238 ? 47.896 15.258 -30.828 1.00 33.03 238 MET A N 1
ATOM 1822 C CA . MET A 1 238 ? 46.927 14.169 -30.553 1.00 33.03 238 MET A CA 1
ATOM 1823 C C . MET A 1 238 ? 45.878 14.629 -29.525 1.00 33.03 238 MET A C 1
ATOM 1825 O O . MET A 1 238 ? 45.856 14.211 -28.371 1.00 33.03 238 MET A O 1
ATOM 1829 N N . GLU A 1 239 ? 44.961 15.479 -29.979 1.00 30.05 239 GLU A N 1
ATOM 1830 C CA . GLU A 1 239 ? 43.587 15.491 -29.481 1.00 30.05 239 GLU A CA 1
ATOM 1831 C C . GLU A 1 239 ? 42.743 14.763 -30.520 1.00 30.05 239 GLU A C 1
ATOM 1833 O O . GLU A 1 239 ? 42.703 15.213 -31.659 1.00 30.05 239 GLU A O 1
ATOM 1838 N N . HIS A 1 240 ? 42.051 13.685 -30.148 1.00 33.03 240 HIS A N 1
ATOM 1839 C CA . HIS A 1 240 ? 40.770 13.323 -30.752 1.00 33.03 240 HIS A CA 1
ATOM 1840 C C . HIS A 1 240 ? 39.866 12.714 -29.675 1.00 33.03 240 HIS A C 1
ATOM 1842 O O . HIS A 1 240 ? 40.158 11.663 -29.111 1.00 33.03 240 HIS A O 1
ATOM 1848 N N . ASN A 1 241 ? 38.737 13.398 -29.482 1.00 32.69 241 ASN A N 1
ATOM 1849 C CA . ASN A 1 241 ? 37.472 12.931 -28.923 1.00 32.69 241 ASN A CA 1
ATOM 1850 C C . ASN A 1 241 ? 37.418 12.636 -27.419 1.00 32.69 241 ASN A C 1
ATOM 1852 O O . ASN A 1 241 ? 37.561 11.496 -26.996 1.00 32.69 241 ASN A O 1
ATOM 1856 N N . LEU A 1 242 ? 37.027 13.648 -26.639 1.00 31.75 242 LEU A N 1
ATOM 1857 C CA . LEU A 1 242 ? 35.783 13.594 -25.857 1.00 31.75 242 LEU A CA 1
ATOM 1858 C C . LEU A 1 242 ? 35.453 15.010 -25.351 1.00 31.75 242 LEU A C 1
ATOM 1860 O O . LEU A 1 242 ? 36.091 15.505 -24.426 1.00 31.75 242 LEU A O 1
ATOM 1864 N N . VAL A 1 243 ? 34.460 15.662 -25.960 1.00 35.22 243 VAL A N 1
ATOM 1865 C CA . VAL A 1 243 ? 33.878 16.913 -25.455 1.00 35.22 243 VAL A CA 1
ATOM 1866 C C . VAL A 1 243 ? 32.401 16.690 -25.144 1.00 35.22 243 VAL A C 1
ATOM 1868 O O . VAL A 1 243 ? 31.649 16.167 -25.961 1.00 35.22 243 VAL A O 1
ATOM 1871 N N . ASP A 1 244 ? 32.073 17.101 -23.922 1.00 32.22 244 ASP A N 1
ATOM 1872 C CA . ASP A 1 244 ? 30.803 17.558 -23.362 1.00 32.22 244 ASP A CA 1
ATOM 1873 C C . ASP A 1 244 ? 29.540 16.698 -23.429 1.00 32.22 244 ASP A C 1
ATOM 1875 O O . ASP A 1 244 ? 28.781 16.683 -24.393 1.00 32.22 244 ASP A O 1
ATOM 1879 N N . LEU A 1 245 ? 29.176 16.213 -22.240 1.00 30.20 245 LEU A N 1
ATOM 1880 C CA . LEU A 1 245 ? 27.862 16.511 -21.674 1.00 30.20 245 LEU A CA 1
ATOM 1881 C C . LEU A 1 245 ? 28.049 16.893 -20.203 1.00 30.20 245 LEU A C 1
ATOM 1883 O O . LEU A 1 245 ? 28.274 16.047 -19.336 1.00 30.20 245 LEU A O 1
ATOM 1887 N N . GLY A 1 246 ? 27.975 18.197 -19.938 1.00 34.91 246 GLY A N 1
ATOM 1888 C CA . GLY A 1 246 ? 27.983 18.756 -18.596 1.00 34.91 246 GLY A CA 1
ATOM 1889 C C . GLY A 1 246 ? 26.861 18.170 -17.738 1.00 34.91 246 GLY A C 1
ATOM 1890 O O . GLY A 1 246 ? 25.681 18.241 -18.081 1.00 34.91 246 GLY A O 1
ATOM 1891 N N . LYS A 1 247 ? 27.231 17.627 -16.579 1.00 30.73 247 LYS A N 1
ATOM 1892 C CA . LYS A 1 247 ? 26.314 17.435 -15.456 1.00 30.73 247 LYS A CA 1
ATOM 1893 C C . LYS A 1 247 ? 26.797 18.282 -14.293 1.00 30.73 247 LYS A C 1
ATOM 1895 O O . LYS A 1 247 ? 27.797 17.984 -13.647 1.00 30.73 247 LYS A O 1
ATOM 1900 N N . VAL A 1 248 ? 26.035 19.340 -14.046 1.00 31.52 248 VAL A N 1
ATOM 1901 C CA . VAL A 1 248 ? 26.005 20.091 -12.795 1.00 31.52 248 VAL A CA 1
ATOM 1902 C C . VAL A 1 248 ? 25.686 19.100 -11.672 1.00 31.52 248 VAL A C 1
ATOM 1904 O O . VAL A 1 248 ? 24.568 18.598 -11.569 1.00 31.52 248 VAL A O 1
ATOM 1907 N N . LEU A 1 249 ? 26.685 18.781 -10.851 1.00 29.48 249 LEU A N 1
ATOM 1908 C CA . LEU A 1 249 ? 26.494 18.076 -9.588 1.00 29.48 249 LEU A CA 1
ATOM 1909 C C . LEU A 1 249 ? 25.905 19.068 -8.582 1.00 29.48 249 LEU A C 1
ATOM 1911 O O . LEU A 1 249 ? 26.616 19.887 -8.006 1.00 29.48 249 LEU A O 1
ATOM 1915 N N . ILE A 1 250 ? 24.590 18.994 -8.385 1.00 35.38 250 ILE A N 1
ATOM 1916 C CA . ILE A 1 250 ? 23.927 19.566 -7.213 1.00 35.38 250 ILE A CA 1
ATOM 1917 C C . ILE A 1 250 ? 24.268 18.646 -6.027 1.00 35.38 250 ILE A C 1
ATOM 1919 O O . ILE A 1 250 ? 23.937 17.458 -6.087 1.00 35.38 250 ILE A O 1
ATOM 1923 N N . PRO A 1 251 ? 24.930 19.125 -4.959 1.00 38.06 251 PRO A N 1
ATOM 1924 C CA . PRO A 1 251 ? 25.132 18.316 -3.763 1.00 38.06 251 PRO A CA 1
ATOM 1925 C C . PRO A 1 251 ? 23.790 18.092 -3.034 1.00 38.06 251 PRO A C 1
ATOM 1927 O O . PRO A 1 251 ? 22.974 19.014 -2.963 1.00 38.06 251 PRO A O 1
ATOM 1930 N N . PRO A 1 252 ? 23.531 16.894 -2.473 1.00 41.62 252 PRO A N 1
ATOM 1931 C CA . PRO A 1 252 ? 22.337 16.654 -1.670 1.00 41.62 252 PRO A CA 1
ATOM 1932 C C . PRO A 1 252 ? 22.382 17.439 -0.339 1.00 41.62 252 PRO A C 1
ATOM 1934 O O . PRO A 1 252 ? 23.456 17.620 0.239 1.00 41.62 252 PRO A O 1
ATOM 1937 N N . PRO A 1 253 ? 21.225 17.879 0.189 1.00 38.56 253 PRO A N 1
ATOM 1938 C CA . PRO A 1 253 ? 21.113 18.900 1.239 1.00 38.56 253 PRO A CA 1
ATOM 1939 C C . PRO A 1 253 ? 21.417 18.436 2.681 1.00 38.56 253 PRO A C 1
ATOM 1941 O O . PRO A 1 253 ? 20.916 19.033 3.628 1.00 38.56 253 PRO A O 1
ATOM 1944 N N . TRP A 1 254 ? 22.232 17.401 2.901 1.00 48.97 254 TRP A N 1
ATOM 1945 C CA . TRP A 1 254 ? 22.495 16.872 4.256 1.00 48.97 254 TRP A CA 1
ATOM 1946 C C . TRP A 1 254 ? 23.971 16.735 4.636 1.00 48.97 254 TRP A C 1
ATOM 1948 O O . TRP A 1 254 ? 24.305 16.063 5.610 1.00 48.97 254 TRP A O 1
ATOM 1958 N N . SER A 1 255 ? 24.883 17.409 3.938 1.00 42.84 255 SER A N 1
ATOM 1959 C CA . SER A 1 255 ? 26.265 17.530 4.412 1.00 42.84 255 SER A CA 1
ATOM 1960 C C . SER A 1 255 ? 26.422 18.709 5.381 1.00 42.84 255 SER A C 1
ATOM 1962 O O . SER A 1 255 ? 26.935 19.759 5.001 1.00 42.84 255 SER A O 1
ATOM 1964 N N . VAL A 1 256 ? 26.014 18.528 6.641 1.00 40.34 256 VAL A N 1
ATOM 1965 C CA . VAL A 1 256 ? 26.482 19.357 7.764 1.00 40.34 256 VAL A CA 1
ATOM 1966 C C . VAL A 1 256 ? 26.765 18.472 8.980 1.00 40.34 256 VAL A C 1
ATOM 1968 O O . VAL A 1 256 ? 25.864 17.852 9.530 1.00 40.34 256 VAL A O 1
ATOM 1971 N N . GLY A 1 257 ? 28.034 18.476 9.399 1.00 34.56 257 GLY A N 1
ATOM 1972 C CA . GLY A 1 257 ? 28.428 18.438 10.811 1.00 34.56 257 GLY A CA 1
ATOM 1973 C C . GLY A 1 257 ? 28.493 17.079 11.503 1.00 34.56 257 GLY A C 1
ATOM 1974 O O . GLY A 1 257 ? 27.543 16.652 12.147 1.00 34.56 257 GLY A O 1
ATOM 1975 N N . ARG A 1 258 ? 29.680 16.460 11.487 1.00 34.44 258 ARG A N 1
ATOM 1976 C CA . ARG A 1 258 ? 30.115 15.561 12.565 1.00 34.44 258 ARG A CA 1
ATOM 1977 C C . ARG A 1 258 ? 30.477 16.400 13.790 1.00 34.44 258 ARG A C 1
ATOM 1979 O O . ARG A 1 258 ? 31.388 17.203 13.664 1.00 34.44 258 ARG A O 1
ATOM 1986 N N . GLU A 1 259 ? 29.898 16.084 14.944 1.00 33.84 259 GLU A N 1
ATOM 1987 C CA . GLU A 1 259 ? 30.627 15.907 16.208 1.00 33.84 259 GLU A CA 1
ATOM 1988 C C . GLU A 1 259 ? 29.924 14.800 17.013 1.00 33.84 259 GLU A C 1
ATOM 1990 O O . GLU A 1 259 ? 28.733 14.877 17.302 1.00 33.84 259 GLU A O 1
ATOM 1995 N N . TYR A 1 260 ? 30.660 13.732 17.327 1.00 35.66 260 TYR A N 1
ATOM 1996 C CA . TYR A 1 260 ? 30.270 12.710 18.298 1.00 35.66 260 TYR A CA 1
ATOM 1997 C C . TYR A 1 260 ? 31.070 12.968 19.573 1.00 35.66 260 TYR A C 1
ATOM 1999 O O . TYR A 1 260 ? 32.296 12.993 19.499 1.00 35.66 260 TYR A O 1
ATOM 2007 N N . CYS A 1 261 ? 30.406 13.053 20.727 1.00 30.08 261 CYS A N 1
ATOM 2008 C CA . CYS A 1 261 ? 31.029 12.822 22.030 1.00 30.08 261 CYS A CA 1
ATOM 2009 C C . CYS A 1 261 ? 30.045 12.129 22.988 1.00 30.08 261 CYS A C 1
ATOM 2011 O O . CYS A 1 261 ? 28.881 12.501 23.107 1.00 30.08 261 CYS A O 1
ATOM 2013 N N . TYR A 1 262 ? 30.549 11.076 23.628 1.00 32.75 262 TYR A N 1
ATOM 2014 C CA . TYR A 1 262 ? 29.903 10.163 24.571 1.00 32.75 262 TYR A CA 1
ATOM 2015 C C . TYR A 1 262 ? 29.548 10.830 25.916 1.00 32.75 262 TYR A C 1
ATOM 2017 O O . TYR A 1 262 ? 30.356 11.611 26.405 1.00 32.75 262 TYR A O 1
ATOM 2025 N N . LEU A 1 263 ? 28.441 10.423 26.569 1.00 30.17 263 LEU A N 1
ATOM 2026 C CA . LEU A 1 263 ? 28.384 9.783 27.911 1.00 30.17 263 LEU A CA 1
ATOM 2027 C C . LEU A 1 263 ? 27.037 9.952 28.650 1.00 30.17 263 LEU A C 1
ATOM 2029 O O . LEU A 1 263 ? 26.438 11.018 28.677 1.00 30.17 263 LEU A O 1
ATOM 2033 N N . ARG A 1 264 ? 26.732 8.883 29.402 1.00 28.61 264 ARG A N 1
ATOM 2034 C CA . ARG A 1 264 ? 25.905 8.753 30.619 1.00 28.61 264 ARG A CA 1
ATOM 2035 C C . ARG A 1 264 ? 24.395 8.520 30.505 1.00 28.61 264 ARG A C 1
ATOM 2037 O O . ARG A 1 264 ? 23.594 9.393 30.203 1.00 28.61 264 ARG A O 1
ATOM 2044 N N . GLN A 1 265 ? 24.057 7.299 30.925 1.00 37.53 265 GLN A N 1
ATOM 2045 C CA . GLN A 1 265 ? 22.788 6.862 31.492 1.00 37.53 265 GLN A CA 1
ATOM 2046 C C . GLN A 1 265 ? 22.244 7.900 32.489 1.00 37.53 265 GLN A C 1
ATOM 2048 O O . GLN A 1 265 ? 22.847 8.127 33.538 1.00 37.53 265 GLN A O 1
ATOM 2053 N N . HIS A 1 266 ? 21.093 8.485 32.168 1.00 30.52 266 HIS A N 1
ATOM 2054 C CA . HIS A 1 266 ? 20.223 9.167 33.121 1.00 30.52 266 HIS A CA 1
ATOM 2055 C C . HIS A 1 266 ? 18.880 8.421 33.193 1.00 30.52 266 HIS A C 1
ATOM 2057 O O . HIS A 1 266 ? 18.452 7.842 32.190 1.00 30.52 266 HIS A O 1
ATOM 2063 N N . PRO A 1 267 ? 18.238 8.384 34.374 1.00 39.69 267 PRO A N 1
ATOM 2064 C CA . PRO A 1 267 ? 16.972 7.691 34.578 1.00 39.69 267 PRO A CA 1
ATOM 2065 C C . PRO A 1 267 ? 15.852 8.342 33.754 1.00 39.69 267 PRO A C 1
ATOM 2067 O O . PRO A 1 267 ? 15.901 9.542 33.480 1.00 39.69 267 PRO A O 1
ATOM 2070 N N . LEU A 1 268 ? 14.867 7.531 33.344 1.00 41.16 268 LEU A N 1
ATOM 2071 C CA . LEU A 1 268 ? 13.722 7.955 32.531 1.00 41.16 268 LEU A CA 1
ATOM 2072 C C . LEU A 1 268 ? 13.085 9.246 33.081 1.00 41.16 268 LEU A C 1
ATOM 2074 O O . LEU A 1 268 ? 12.734 9.274 34.263 1.00 41.16 268 LEU A O 1
ATOM 2078 N N . PRO A 1 269 ? 12.878 10.282 32.246 1.00 43.31 269 PRO A N 1
ATOM 2079 C CA . PRO A 1 269 ? 12.142 11.458 32.666 1.00 43.31 269 PRO A CA 1
ATOM 2080 C C . PRO A 1 269 ? 10.652 11.127 32.774 1.00 43.31 269 PRO A C 1
ATOM 2082 O O . PRO A 1 269 ? 10.076 10.416 31.948 1.00 43.31 269 PRO A O 1
ATOM 2085 N N . GLU A 1 270 ? 10.045 11.666 33.821 1.00 49.06 270 GLU A N 1
ATOM 2086 C CA . GLU A 1 270 ? 8.624 11.597 34.126 1.00 49.06 270 GLU A CA 1
ATOM 2087 C C . GLU A 1 270 ? 7.751 11.988 32.918 1.00 49.06 270 GLU A C 1
ATOM 2089 O O . GLU A 1 270 ? 8.073 12.890 32.138 1.00 49.06 270 GLU A O 1
ATOM 2094 N N . ALA A 1 271 ? 6.593 11.332 32.796 1.00 52.72 271 ALA A N 1
ATOM 2095 C CA . ALA A 1 271 ? 5.614 11.445 31.707 1.00 52.72 271 ALA A CA 1
ATOM 2096 C C . ALA A 1 271 ? 5.008 12.858 31.479 1.00 52.72 271 ALA A C 1
ATOM 2098 O O . ALA A 1 271 ? 4.092 13.026 30.668 1.00 52.72 271 ALA A O 1
ATOM 2099 N N . SER A 1 272 ? 5.498 13.888 32.170 1.00 53.69 272 SER A N 1
ATOM 2100 C CA . SER A 1 272 ? 5.108 15.290 32.010 1.00 53.69 272 SER A CA 1
ATOM 2101 C C . SER A 1 272 ? 5.847 15.984 30.855 1.00 53.69 272 SER A C 1
ATOM 2103 O O . SER A 1 272 ? 5.234 16.776 30.138 1.00 53.69 272 SER A O 1
ATOM 2105 N N . ALA A 1 273 ? 7.112 15.636 30.582 1.00 55.66 273 ALA A N 1
ATOM 2106 C CA . ALA A 1 273 ? 7.910 16.268 29.520 1.00 55.66 273 ALA A CA 1
ATOM 2107 C C . ALA A 1 273 ? 7.467 15.858 28.099 1.00 55.66 273 ALA A C 1
ATOM 2109 O O . ALA A 1 273 ? 7.525 16.654 27.160 1.00 55.66 273 ALA A O 1
ATOM 2110 N N . GLN A 1 274 ? 6.943 14.640 27.936 1.00 57.91 274 GLN A N 1
ATOM 2111 C CA . GLN A 1 274 ? 6.506 14.122 26.634 1.00 57.91 274 GLN A CA 1
ATOM 2112 C C . GLN A 1 274 ? 5.229 14.811 26.114 1.00 57.91 274 GLN A C 1
ATOM 2114 O O . GLN A 1 274 ? 5.031 14.922 24.902 1.00 57.91 274 GLN A O 1
ATOM 2119 N N . LYS A 1 275 ? 4.385 15.347 27.011 1.00 68.19 275 LYS A N 1
ATOM 2120 C CA . LYS A 1 275 ? 3.189 16.120 26.628 1.00 68.19 275 LYS A CA 1
ATOM 2121 C C . LYS A 1 275 ? 3.549 17.453 25.964 1.00 68.19 275 LYS A C 1
ATOM 2123 O O . LYS A 1 275 ? 2.877 17.844 25.011 1.00 68.19 275 LYS A O 1
ATOM 2128 N N . GLY A 1 276 ? 4.624 18.106 26.414 1.00 84.38 276 GLY A N 1
ATOM 2129 C CA . GLY A 1 276 ? 5.094 19.370 25.837 1.00 84.38 276 GLY A CA 1
ATOM 2130 C C . GLY A 1 276 ? 5.569 19.210 24.392 1.00 84.38 276 GLY A C 1
ATOM 2131 O O . GLY A 1 276 ? 5.152 19.964 23.515 1.00 84.38 276 GLY A O 1
ATOM 2132 N N . VAL A 1 277 ? 6.352 18.160 24.118 1.00 83.56 277 VAL A N 1
ATOM 2133 C CA . VAL A 1 277 ? 6.862 17.878 22.764 1.00 83.56 277 VAL A CA 1
ATOM 2134 C C . VAL A 1 277 ? 5.718 17.573 21.793 1.00 83.56 277 VAL A C 1
ATOM 2136 O O . VAL A 1 277 ? 5.704 18.084 20.675 1.00 83.56 277 VAL A O 1
ATOM 2139 N N . MET A 1 278 ? 4.716 16.798 22.223 1.00 76.06 278 MET A N 1
ATOM 2140 C CA . MET A 1 278 ? 3.566 16.468 21.375 1.00 76.06 278 MET A CA 1
ATOM 2141 C C . MET A 1 278 ? 2.699 17.699 21.060 1.00 76.06 278 MET A C 1
ATOM 2143 O O . MET A 1 278 ? 2.261 17.868 19.923 1.00 76.06 278 MET A O 1
ATOM 2147 N N . GLN A 1 279 ? 2.484 18.591 22.034 1.00 91.19 279 GLN A N 1
ATOM 2148 C CA . GLN A 1 279 ? 1.769 19.851 21.800 1.00 91.19 279 GLN A CA 1
ATOM 2149 C C . GLN A 1 279 ? 2.531 20.779 20.849 1.00 91.19 279 GLN A C 1
ATOM 2151 O O . GLN A 1 279 ? 1.922 21.386 19.967 1.00 91.19 279 GLN A O 1
ATOM 2156 N N . GLN A 1 280 ? 3.855 20.848 20.978 1.00 93.19 280 GLN A N 1
ATOM 2157 C CA . GLN A 1 280 ? 4.692 21.643 20.085 1.00 93.19 280 GLN A CA 1
ATOM 2158 C C . GLN A 1 280 ? 4.655 21.104 18.647 1.00 93.19 280 GLN A C 1
ATOM 2160 O O . GLN A 1 280 ? 4.541 21.882 17.701 1.00 93.19 280 GLN A O 1
ATOM 2165 N N . LEU A 1 281 ? 4.652 19.778 18.472 1.00 89.69 281 LEU A N 1
ATOM 2166 C CA . LEU A 1 281 ? 4.532 19.151 17.154 1.00 89.69 281 LEU A CA 1
ATOM 2167 C C . LEU A 1 281 ? 3.166 19.430 16.505 1.00 89.69 281 LEU A C 1
ATOM 2169 O O . LEU A 1 281 ? 3.095 19.757 15.321 1.00 89.69 281 LEU A O 1
ATOM 2173 N N . LEU A 1 282 ? 2.083 19.363 17.286 1.00 92.19 282 LEU A N 1
ATOM 2174 C CA . LEU A 1 282 ? 0.736 19.702 16.817 1.00 92.19 282 LEU A CA 1
ATOM 2175 C C . LEU A 1 282 ? 0.618 21.177 16.406 1.00 92.19 282 LEU A C 1
ATOM 2177 O O . LEU A 1 282 ? -0.032 21.476 15.404 1.00 92.19 282 LEU A O 1
ATOM 2181 N N . ALA A 1 283 ? 1.271 22.092 17.128 1.00 95.19 283 ALA A N 1
ATOM 2182 C CA . ALA A 1 283 ? 1.307 23.507 16.763 1.00 95.19 283 ALA A CA 1
ATOM 2183 C C . ALA A 1 283 ? 2.023 23.735 15.420 1.00 95.19 283 ALA A C 1
ATOM 2185 O O . ALA A 1 283 ? 1.504 24.453 14.564 1.00 95.19 283 ALA A O 1
ATOM 2186 N N . ILE A 1 284 ? 3.158 23.062 15.195 1.00 95.12 284 ILE A N 1
ATOM 2187 C CA . ILE A 1 284 ? 3.906 23.132 13.928 1.00 95.12 284 ILE A CA 1
ATOM 2188 C C . ILE A 1 284 ? 3.068 22.581 12.767 1.00 95.12 284 ILE A C 1
ATOM 2190 O O . ILE A 1 284 ? 2.994 23.202 11.705 1.00 95.12 284 ILE A O 1
ATOM 2194 N N . LEU A 1 285 ? 2.393 21.444 12.964 1.00 89.75 285 LEU A N 1
ATOM 2195 C CA . LEU A 1 285 ? 1.523 20.860 11.940 1.00 89.75 285 LEU A CA 1
ATOM 2196 C C . LEU A 1 285 ? 0.356 21.788 11.590 1.00 89.75 285 LEU A C 1
ATOM 2198 O O . LEU A 1 285 ? 0.065 21.979 10.409 1.00 89.75 285 LEU A O 1
ATOM 2202 N N . ARG A 1 286 ? -0.272 22.416 12.590 1.00 96.12 286 ARG A N 1
ATOM 2203 C CA . ARG A 1 286 ? -1.359 23.379 12.371 1.00 96.12 286 ARG A CA 1
ATOM 2204 C C . ARG A 1 286 ? -0.882 24.602 11.589 1.00 96.12 286 ARG A C 1
ATOM 2206 O O . ARG A 1 286 ? -1.519 24.985 10.613 1.00 96.12 286 ARG A O 1
ATOM 2213 N N . GLN A 1 287 ? 0.275 25.152 11.955 1.00 97.00 287 GLN A N 1
ATOM 2214 C CA . GLN A 1 287 ? 0.874 26.283 11.249 1.00 97.00 287 GLN A CA 1
ATOM 2215 C C . GLN A 1 287 ? 1.212 25.930 9.792 1.00 97.00 287 GLN A C 1
ATOM 2217 O O . GLN A 1 287 ? 0.982 26.735 8.891 1.00 97.00 287 GLN A O 1
ATOM 2222 N N . SER A 1 288 ? 1.716 24.719 9.542 1.00 92.19 288 SER A N 1
ATOM 2223 C CA . SER A 1 288 ? 2.006 24.236 8.187 1.00 92.19 288 SER A CA 1
ATOM 2224 C C . SER A 1 288 ? 0.736 24.118 7.331 1.00 92.19 288 SER A C 1
ATOM 2226 O O . SER A 1 288 ? 0.711 24.576 6.188 1.00 92.19 288 SER A O 1
ATOM 2228 N N . GLN A 1 289 ? -0.354 23.592 7.902 1.00 94.69 289 GLN A N 1
ATOM 2229 C CA . GLN A 1 289 ? -1.652 23.496 7.223 1.00 94.69 289 GLN A CA 1
ATOM 2230 C C . GLN A 1 289 ? -2.225 24.877 6.868 1.00 94.69 289 GLN A C 1
ATOM 2232 O O . GLN A 1 289 ? -2.689 25.087 5.748 1.00 94.69 289 GLN A O 1
ATOM 2237 N N . GLU A 1 290 ? -2.124 25.857 7.769 1.00 97.56 290 GLU A N 1
ATOM 2238 C CA . GLU A 1 290 ? -2.559 27.233 7.493 1.00 97.56 290 GLU A CA 1
ATOM 2239 C C . GLU A 1 290 ? -1.744 27.900 6.374 1.00 97.56 290 GLU A C 1
ATOM 2241 O O . GLU A 1 290 ? -2.290 28.656 5.567 1.00 97.56 290 GLU A O 1
ATOM 2246 N N . GLN A 1 291 ? -0.441 27.615 6.289 1.00 96.69 291 GLN A N 1
ATOM 2247 C CA . GLN A 1 291 ? 0.408 28.112 5.202 1.00 96.69 291 GLN A CA 1
ATOM 2248 C C . GLN A 1 291 ? 0.026 27.491 3.856 1.00 96.69 291 GLN A C 1
ATOM 2250 O O . GLN A 1 291 ? -0.024 28.198 2.846 1.00 96.69 291 GLN A O 1
ATOM 2255 N N . LEU A 1 292 ? -0.288 26.192 3.838 1.00 96.25 292 LEU A N 1
ATOM 2256 C CA . LEU A 1 292 ? -0.754 25.512 2.633 1.00 96.25 292 LEU A CA 1
ATOM 2257 C C . LEU A 1 292 ? -2.086 26.106 2.151 1.00 96.25 292 LEU A C 1
ATOM 2259 O O . LEU A 1 292 ? -2.192 26.486 0.985 1.00 96.25 292 LEU A O 1
ATOM 2263 N N . ALA A 1 293 ? -3.047 26.298 3.060 1.00 95.75 293 ALA A N 1
ATOM 2264 C CA . ALA A 1 293 ? -4.346 26.894 2.747 1.00 95.75 293 ALA A CA 1
ATOM 2265 C C . ALA A 1 293 ? -4.212 28.320 2.179 1.00 95.75 293 ALA A C 1
ATOM 2267 O O . ALA A 1 293 ? -4.821 28.646 1.160 1.00 95.75 293 ALA A O 1
ATOM 2268 N N . LYS A 1 294 ? -3.345 29.158 2.767 1.00 97.75 294 LYS A N 1
ATOM 2269 C CA . LYS A 1 294 ? -3.054 30.507 2.244 1.00 97.75 294 LYS A CA 1
ATOM 2270 C C . LYS A 1 294 ? -2.427 30.468 0.850 1.00 97.75 294 LYS A C 1
ATOM 2272 O O . LYS A 1 294 ? -2.738 31.312 0.007 1.00 97.75 294 LYS A O 1
ATOM 2277 N N . LYS A 1 295 ? -1.547 29.498 0.587 1.00 97.19 295 LYS A N 1
ATOM 2278 C CA . LYS A 1 295 ? -0.905 29.332 -0.723 1.00 97.19 295 LYS A CA 1
ATOM 2279 C C . LYS A 1 295 ? -1.913 28.910 -1.793 1.00 97.19 295 LYS A C 1
ATOM 2281 O O . LYS A 1 295 ? -1.875 29.455 -2.896 1.00 97.19 295 LYS A O 1
ATOM 2286 N N . GLU A 1 296 ? -2.823 27.995 -1.466 1.00 96.31 296 GLU A N 1
ATOM 2287 C CA . GLU A 1 296 ? -3.898 27.580 -2.374 1.00 96.31 296 GLU A CA 1
ATOM 2288 C C . GLU A 1 296 ? -4.873 28.723 -2.660 1.00 96.31 296 GLU A C 1
ATOM 2290 O O . GLU A 1 296 ? -5.183 28.984 -3.821 1.00 96.31 296 GLU A O 1
ATOM 2295 N N . GLN A 1 297 ? -5.270 29.477 -1.633 1.00 97.56 297 GLN A N 1
ATOM 2296 C CA . GLN A 1 297 ? -6.150 30.633 -1.799 1.00 97.56 297 GLN A CA 1
ATOM 2297 C C . GLN A 1 297 ? -5.521 31.697 -2.712 1.00 97.56 297 GLN A C 1
ATOM 2299 O O . GLN A 1 297 ? -6.171 32.181 -3.637 1.00 97.56 297 GLN A O 1
ATOM 2304 N N . LYS A 1 298 ? -4.224 31.989 -2.538 1.00 98.00 298 LYS A N 1
ATOM 2305 C CA . LYS A 1 298 ? -3.494 32.918 -3.414 1.00 98.00 298 LYS A CA 1
ATOM 2306 C C . LYS A 1 298 ? -3.403 32.410 -4.857 1.00 98.00 298 LYS A C 1
ATOM 2308 O O . LYS A 1 298 ? -3.496 33.202 -5.791 1.00 98.00 298 LYS A O 1
ATOM 2313 N N . LYS A 1 299 ? -3.237 31.097 -5.060 1.00 97.38 299 LYS A N 1
ATOM 2314 C CA . LYS A 1 299 ? -3.236 30.490 -6.401 1.00 97.38 299 LYS A CA 1
ATOM 2315 C C . LYS A 1 299 ? -4.608 30.616 -7.069 1.00 97.38 299 LYS A C 1
ATOM 2317 O O . LYS A 1 299 ? -4.674 30.957 -8.246 1.00 97.38 299 LYS A O 1
ATOM 2322 N N . LEU A 1 300 ? -5.685 30.409 -6.312 1.00 98.00 300 LEU A N 1
ATOM 2323 C CA . LEU A 1 300 ? -7.054 30.571 -6.799 1.00 98.00 300 LEU A CA 1
ATOM 2324 C C . LEU A 1 300 ? -7.355 32.029 -7.187 1.00 98.00 300 LEU A C 1
ATOM 2326 O O . LEU A 1 300 ? -7.999 32.274 -8.203 1.00 98.00 300 LEU A O 1
ATOM 2330 N N . GLU A 1 301 ? -6.871 33.002 -6.414 1.00 98.19 301 GLU A N 1
ATOM 2331 C CA . GLU A 1 301 ? -7.016 34.426 -6.744 1.00 98.19 301 GLU A CA 1
ATOM 2332 C C . GLU A 1 301 ? -6.239 34.827 -8.001 1.00 98.19 301 GLU A C 1
ATOM 2334 O O . GLU A 1 301 ? -6.750 35.612 -8.798 1.00 98.19 301 GLU A O 1
ATOM 2339 N N . MET A 1 302 ? -5.036 34.281 -8.212 1.00 97.88 302 MET A N 1
ATOM 2340 C CA . MET A 1 302 ? -4.280 34.519 -9.448 1.00 97.88 302 MET A CA 1
ATOM 2341 C C . MET A 1 302 ? -5.012 33.955 -10.670 1.00 97.88 302 MET A C 1
ATOM 2343 O O . MET A 1 302 ? -5.180 34.679 -11.644 1.00 97.88 302 MET A O 1
ATOM 2347 N N . LEU A 1 303 ? -5.536 32.726 -10.583 1.00 98.06 303 LEU A N 1
ATOM 2348 C CA . LEU A 1 303 ? -6.314 32.116 -11.670 1.00 98.06 303 LEU A CA 1
ATOM 2349 C C . LEU A 1 303 ? -7.596 32.900 -11.984 1.00 98.06 303 LEU A C 1
ATOM 2351 O O . LEU A 1 303 ? -7.954 33.063 -13.145 1.00 98.06 303 LEU A O 1
ATOM 2355 N N . LYS A 1 304 ? -8.280 33.432 -10.963 1.00 97.94 304 LYS A N 1
ATOM 2356 C CA . LYS A 1 304 ? -9.462 34.285 -11.173 1.00 97.94 304 LYS A CA 1
ATOM 2357 C C . LYS A 1 304 ? -9.125 35.596 -11.883 1.00 97.94 304 LYS A C 1
ATOM 2359 O O . LYS A 1 304 ? -9.936 36.067 -12.673 1.00 97.94 304 LYS A O 1
ATOM 2364 N N . LYS A 1 305 ? -7.962 36.192 -11.600 1.00 97.94 305 LYS A N 1
ATOM 2365 C CA . LYS A 1 305 ? -7.502 37.403 -12.300 1.00 97.94 305 LYS A CA 1
ATOM 2366 C C . LYS A 1 305 ? -7.162 37.109 -13.757 1.00 97.94 305 LYS A C 1
ATOM 2368 O O . LYS A 1 305 ? -7.612 37.841 -14.623 1.00 97.94 305 LYS A O 1
ATOM 2373 N N . GLU A 1 306 ? -6.465 36.005 -14.012 1.00 98.06 306 GLU A N 1
ATOM 2374 C CA . GLU A 1 306 ? -6.123 35.565 -15.368 1.00 98.06 306 GLU A CA 1
ATOM 2375 C C . GLU A 1 306 ? -7.381 35.332 -16.221 1.00 98.06 306 GLU A C 1
ATOM 2377 O O . GLU A 1 306 ? -7.494 35.885 -17.311 1.00 98.06 306 GLU A O 1
ATOM 2382 N N . GLN A 1 307 ? -8.394 34.643 -15.679 1.00 97.88 307 GLN A N 1
ATOM 2383 C CA . GLN A 1 307 ? -9.680 34.469 -16.369 1.00 97.88 307 GLN A CA 1
ATOM 2384 C C . GLN A 1 307 ? -10.430 35.789 -16.606 1.00 97.88 307 GLN A C 1
ATOM 2386 O O . GLN A 1 307 ? -11.097 35.946 -17.629 1.00 97.88 307 GLN A O 1
ATOM 2391 N N . ALA A 1 308 ? -10.352 36.743 -15.673 1.00 97.94 308 ALA A N 1
ATOM 2392 C CA . ALA A 1 308 ? -10.979 38.051 -15.846 1.00 97.94 308 ALA A CA 1
ATOM 2393 C C . ALA A 1 308 ? -10.292 38.869 -16.954 1.00 97.94 308 ALA A C 1
ATOM 2395 O O . ALA A 1 308 ? -10.979 39.493 -17.763 1.00 97.94 308 ALA A O 1
ATOM 2396 N N . ASP A 1 309 ? -8.960 38.826 -17.025 1.00 97.94 309 ASP A N 1
ATOM 2397 C CA . ASP A 1 309 ? -8.182 39.510 -18.059 1.00 97.94 309 ASP A CA 1
ATOM 2398 C C . ASP A 1 309 ? -8.429 38.891 -19.448 1.00 97.94 309 ASP A C 1
ATOM 2400 O O . ASP A 1 309 ? -8.623 39.626 -20.422 1.00 97.94 309 ASP A O 1
ATOM 2404 N N . GLU A 1 310 ? -8.529 37.558 -19.542 1.00 97.75 310 GLU A N 1
ATOM 2405 C CA . GLU A 1 310 ? -8.928 36.867 -20.776 1.00 97.75 310 GLU A CA 1
ATOM 2406 C C . GLU A 1 310 ? -10.323 37.304 -21.244 1.00 97.75 310 GLU A C 1
ATOM 2408 O O . GLU A 1 310 ? -10.492 37.663 -22.413 1.00 97.75 310 GLU A O 1
ATOM 2413 N N . LEU A 1 311 ? -11.308 37.369 -20.340 1.00 98.12 311 LEU A N 1
ATOM 2414 C CA . LEU A 1 311 ? -12.670 37.801 -20.671 1.00 98.12 311 LEU A CA 1
ATOM 2415 C C . LEU A 1 311 ? -12.709 39.252 -21.182 1.00 98.12 311 LEU A C 1
ATOM 2417 O O . LEU A 1 311 ? -13.400 39.558 -22.157 1.00 98.12 311 LEU A O 1
ATOM 2421 N N . VAL A 1 312 ? -11.949 40.152 -20.552 1.00 97.81 312 VAL A N 1
ATOM 2422 C CA . VAL A 1 312 ? -11.842 41.555 -20.982 1.00 97.81 312 VAL A CA 1
ATOM 2423 C C . VAL A 1 312 ? -11.165 41.657 -22.352 1.00 97.81 312 VAL A C 1
ATOM 2425 O O . VAL A 1 312 ? -11.584 42.467 -23.185 1.00 97.81 312 VAL A O 1
ATOM 2428 N N . SER A 1 313 ? -10.150 40.829 -22.618 1.00 97.00 313 SER A N 1
ATOM 2429 C CA . SER A 1 313 ? -9.478 40.783 -23.921 1.00 97.00 313 SER A CA 1
ATOM 2430 C C . SER A 1 313 ? -10.409 40.287 -25.037 1.00 97.00 313 SER A C 1
ATOM 2432 O O . SER A 1 313 ? -10.456 40.905 -26.104 1.00 97.00 313 SER A O 1
ATOM 2434 N N . ALA A 1 314 ? -11.231 39.267 -24.760 1.00 96.12 314 ALA A N 1
ATOM 2435 C CA . ALA A 1 314 ? -12.237 38.749 -25.685 1.00 96.12 314 ALA A CA 1
ATOM 2436 C C . ALA A 1 314 ? -13.299 39.814 -26.011 1.00 96.12 314 ALA A C 1
ATOM 2438 O O . ALA A 1 314 ? -13.514 40.132 -27.178 1.00 96.12 314 ALA A O 1
ATOM 2439 N N . GLN A 1 315 ? -13.857 40.485 -24.993 1.00 96.75 315 GLN A N 1
ATOM 2440 C CA . GLN A 1 315 ? -14.834 41.569 -25.192 1.00 96.75 315 GLN A CA 1
ATOM 2441 C C . GLN A 1 315 ? -14.279 42.764 -25.979 1.00 96.75 315 GLN A C 1
ATOM 2443 O O . GLN A 1 315 ? -15.028 43.493 -26.636 1.00 96.75 315 GLN A O 1
ATOM 2448 N N . ARG A 1 316 ? -12.973 43.032 -25.873 1.00 97.06 316 ARG A N 1
ATOM 2449 C CA . ARG A 1 316 ? -12.319 44.079 -26.665 1.00 97.06 316 ARG A CA 1
ATOM 2450 C C . ARG A 1 316 ? -12.182 43.647 -28.128 1.00 97.06 316 ARG A C 1
ATOM 2452 O O . ARG A 1 316 ? -12.415 44.478 -29.001 1.00 97.06 316 ARG A O 1
ATOM 2459 N N . SER A 1 317 ? -11.845 42.383 -28.391 1.00 95.19 317 SER A N 1
ATOM 2460 C CA . SER A 1 317 ? -11.786 41.831 -29.751 1.00 95.19 317 SER A CA 1
ATOM 2461 C C . SER A 1 317 ? -13.147 41.888 -30.452 1.00 95.19 317 SER A C 1
ATOM 2463 O O . SER A 1 317 ? -13.218 42.328 -31.598 1.00 95.19 317 SER A O 1
ATOM 2465 N N . ASP A 1 318 ? -14.226 41.537 -29.749 1.00 95.44 318 ASP A N 1
ATOM 2466 C CA . ASP A 1 318 ? -15.585 41.562 -30.308 1.00 95.44 318 ASP A CA 1
ATOM 2467 C C . ASP A 1 318 ? -16.019 42.981 -30.697 1.00 95.44 318 ASP A C 1
ATOM 2469 O O . ASP A 1 318 ? -16.510 43.203 -31.802 1.00 95.44 318 ASP A O 1
ATOM 2473 N N . ARG A 1 319 ? -15.731 43.981 -29.851 1.00 95.19 319 ARG A N 1
ATOM 2474 C CA . ARG A 1 319 ? -16.020 45.389 -30.176 1.00 95.19 319 ARG A CA 1
ATOM 2475 C C . ARG A 1 319 ? -15.260 45.895 -31.402 1.00 95.19 319 ARG A C 1
ATOM 2477 O O . ARG A 1 319 ? -15.806 46.681 -32.173 1.00 95.19 319 ARG A O 1
ATOM 2484 N N . PHE A 1 320 ? -14.018 45.457 -31.605 1.00 95.25 320 PHE A N 1
ATOM 2485 C CA . PHE A 1 320 ? -13.273 45.798 -32.820 1.00 95.25 320 PHE A CA 1
ATOM 2486 C C . PHE A 1 320 ? -13.837 45.102 -34.064 1.00 95.25 320 PHE A C 1
ATOM 2488 O O . PHE A 1 320 ? -13.814 45.688 -35.147 1.00 95.25 320 PHE A O 1
ATOM 2495 N N . ALA A 1 321 ? -14.354 43.877 -33.928 1.00 93.25 321 ALA A N 1
ATOM 2496 C CA . ALA A 1 321 ? -15.028 43.186 -35.022 1.00 93.25 321 ALA A CA 1
ATOM 2497 C C . ALA A 1 321 ? -16.336 43.894 -35.417 1.00 93.25 321 ALA A C 1
ATOM 2499 O O . ALA A 1 321 ? -16.581 44.082 -36.606 1.00 93.25 321 ALA A O 1
ATOM 2500 N N . GLU A 1 322 ? -17.127 44.359 -34.446 1.00 94.00 322 GLU A N 1
ATOM 2501 C CA . GLU A 1 322 ? -18.354 45.129 -34.701 1.00 94.00 322 GLU A CA 1
ATOM 2502 C C . GLU A 1 322 ? -18.082 46.459 -35.418 1.00 94.00 322 GLU A C 1
ATOM 2504 O O . GLU A 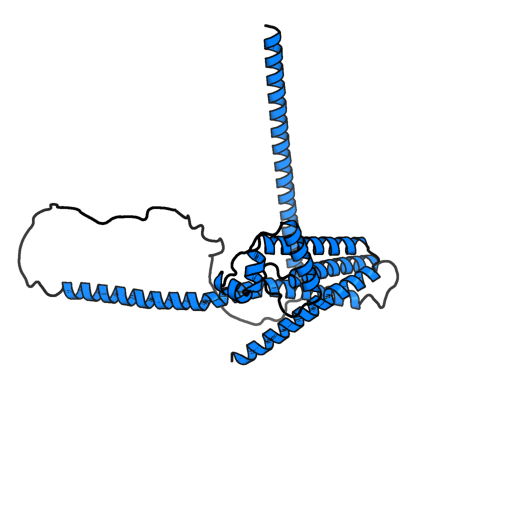1 322 ? -18.801 46.803 -36.354 1.00 94.00 322 GLU A O 1
ATOM 2509 N N . GLN A 1 323 ? -17.020 47.185 -35.042 1.00 93.56 323 GLN A N 1
ATOM 2510 C CA . GLN A 1 323 ? -16.638 48.431 -35.724 1.00 93.56 323 GLN A CA 1
ATOM 2511 C C . GLN A 1 323 ? -16.275 48.204 -37.196 1.00 93.56 323 GLN A C 1
ATOM 2513 O O . GLN A 1 323 ? -16.690 48.983 -38.046 1.00 93.56 323 GLN A O 1
ATOM 2518 N N . ARG A 1 324 ? -15.581 47.104 -37.520 1.00 92.19 324 ARG A N 1
ATOM 2519 C CA . ARG A 1 324 ? -15.245 46.759 -38.914 1.00 92.19 324 ARG A CA 1
ATOM 2520 C C . ARG A 1 324 ? -16.449 46.399 -39.781 1.00 92.19 324 ARG A C 1
ATOM 2522 O O . ARG A 1 324 ? -16.320 46.424 -40.994 1.00 92.19 324 ARG A O 1
ATOM 2529 N N . ILE A 1 325 ? -17.574 46.000 -39.188 1.00 93.00 325 ILE A N 1
ATOM 2530 C CA . ILE A 1 325 ? -18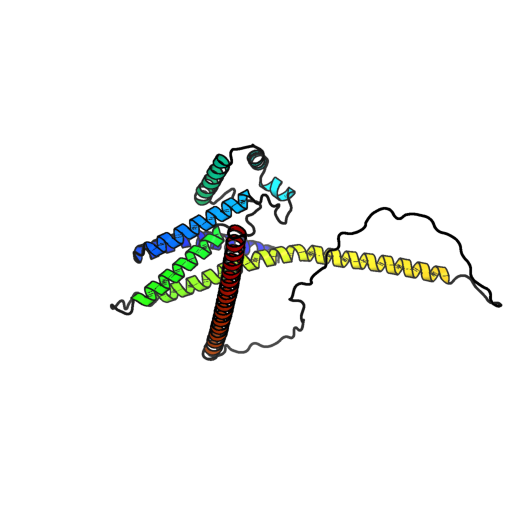.804 45.694 -39.937 1.00 93.00 325 ILE A CA 1
ATOM 2531 C C . ILE A 1 325 ? -19.570 46.984 -40.282 1.00 93.00 325 ILE A C 1
ATOM 2533 O O . ILE A 1 325 ? -20.382 46.983 -41.204 1.00 93.00 325 ILE A O 1
ATOM 2537 N N . GLN A 1 326 ? -19.342 48.072 -39.539 1.00 89.50 326 GLN A N 1
ATOM 2538 C CA . GLN A 1 326 ? -20.017 49.356 -39.753 1.00 89.50 326 GLN A CA 1
ATOM 2539 C C . GLN A 1 326 ? -19.308 50.269 -40.766 1.00 89.50 326 GLN A C 1
ATOM 2541 O O . GLN A 1 326 ? -19.950 51.188 -41.276 1.00 89.50 326 GLN A O 1
ATOM 2546 N N . GLU A 1 327 ? -18.021 50.033 -41.030 1.00 87.88 327 GLU A N 1
ATOM 2547 C CA . GLU A 1 327 ? -17.231 50.697 -42.083 1.00 87.88 327 GLU A CA 1
ATOM 2548 C C . GLU A 1 327 ? -17.442 50.041 -43.455 1.00 87.88 327 GLU A C 1
ATOM 2550 O O . GLU A 1 327 ? -17.584 50.801 -44.442 1.00 87.88 327 GLU A O 1
#

Nearest PDB structures (foldseek):
  1i4d-assembly1_B  TM=2.128E-01  e=4.758E+00  Homo sapiens
  6yue-assembly1_A-2  TM=1.650E-01  e=5.322E+00  Escherichia coli K-12

Secondary structure (DSSP, 8-state):
-HHHHHHHHHHHHHHHHHHHHHHHHHHHHHHHHHT-HHHHHHHHHHHHHHHHHHHHHHHH--PPPTTHHHHHHHHHHHHHHHHHHS---HHHHHHHHHHHHHHHHHSTTSS---TTTTT--HHHHHHHHHHHHHHHHHHHHHHHTTSS--TTTTTHHHHHHHHHHHHHHHHHHHHHHHHHHHHHHHHHHHHHHHHHHHHHHHHHHHHHHHHHHHTTSS----------------------S--------PPPTT------------PPPPTTHHHHHHHHHHHHHHHHHHHHHHHHHHHHHHHHHHHHHHHHHHHHHHHHHHHHHH-

Radius of gyration: 34.18 Å; Cα contacts (8 Å, |Δi|>4): 87; chains: 1; bounding box: 105×72×77 Å

Mean predicted aligned error: 17.37 Å

Solvent-accessible surface area (backbone atoms only — not comparable to full-atom values): 19967 Å² total; per-residue (Å²): 121,75,74,61,62,61,56,53,55,55,54,54,50,52,51,52,53,52,49,48,63,48,46,56,56,52,38,55,54,51,41,62,72,68,67,44,63,65,61,52,51,52,53,52,50,52,50,51,49,52,51,50,51,51,52,48,47,55,64,77,40,84,49,58,30,100,77,33,56,66,55,39,47,70,72,47,37,71,68,48,53,49,61,75,66,55,93,65,57,71,65,59,53,52,51,49,50,52,48,48,50,56,50,38,70,75,56,78,81,82,81,89,73,60,57,55,46,85,82,63,42,68,64,59,58,49,41,51,51,43,46,50,53,46,50,53,51,46,51,54,53,66,66,60,60,81,76,64,95,55,89,79,64,62,69,58,52,60,52,51,48,50,52,49,51,53,48,47,50,51,51,50,48,50,65,58,47,47,59,54,49,53,57,52,57,64,46,46,60,53,53,51,50,51,57,52,52,52,51,54,52,50,50,53,50,52,49,56,50,52,53,56,58,59,69,70,69,80,81,79,84,85,84,84,83,81,90,83,80,91,80,89,81,83,88,90,86,90,85,84,88,88,84,84,82,88,74,85,80,75,80,74,99,74,88,73,82,92,82,88,81,90,86,80,94,72,80,85,78,64,84,67,62,61,54,54,56,53,52,53,51,52,51,52,53,52,54,51,51,53,52,51,53,53,52,52,52,53,50,53,52,50,53,54,49,53,53,50,52,52,53,54,51,51,57,51,51,52,54,54,55,56,53,64,74,75,109

Organism: NCBI:txid1628268

Sequence (327 aa):
CFRWLSSDVGFMSLLLESITDILPILCVGLIWRLGDIRLWCQTTFAGALLMTLKGFVSWATVVPDAQGWKACKDRLGIDGLRYFREDRLVADMLADILLLEVRGFWFARSRRRLCADTMFSGGTSLSVLFCTSLCEASIMLSSGTSQRGAEEADALLPAIAQCMRYLLVALTVGNLVVPVLEGSWQLLPEAWRIGNKTKEWTQEVLCRFATALSTSQTGLGSGGGCLVSQLASGRQDMEHNLVDLGKVLIPPPWSVGREYCYLRQHPLPEASAQKGVMQQLLAILRQSQEQLAKKEQKKLEMLKKEQADELVSAQRSDRFAEQRIQE